Protein AF-A0A1T4W8Z7-F1 (afdb_monomer_lite)

Foldseek 3Di:
DVVLCVVLVFQKFWADDLDPPPPDTDIDGDPVCVVVVVLSCVLVVVPVVPHDDDDDPVRCVVSDDPVRVVRVVVRVVVSVVVVVVVVVVVPPDDPPPPSVVVSVVSLVVSLLVVVVVLVPDPQKDKFKAFLVQFPDDDPQFKTKGFQAPQDDDQKTKIFIDGNSFWDADPVRGMIMGIDRQAAWGWIFIDHPNDGPDIDIGHVVVSCVSGDPDDDNVVVVSVPDPCPPVVVVVVVPPPDPPDDD

Radius of gyration: 24.0 Å; chains: 1; bounding box: 60×48×60 Å

pLDDT: mean 75.55, std 16.47, range [32.5, 96.31]

Secondary structure (DSSP, 8-state):
-HHHHHHTT--EEEEP-SSTTS---EEEE-GGGHHHHHHHHHHTTGGGTSPPPP--HHHHHHHS-HHHHHHHHHHHHHHHHHHHHHHHHTTT------HHHHHHHHHHHHHHHHHHHHHH-TTEEEEEEEGGGEEEEETTTEEEEEPTT--BTTEEEEEEEEGGG-EE-TTSSEEEEEEETTSEEEEEEEETTEEEEEEEEEHHHHHTTSPSS--HHHHHHHTS---SHHHHHHHHSSS-----

Organism: NCBI:txid39495

Structure (mmCIF, N/CA/C/O backbone):
data_AF-A0A1T4W8Z7-F1
#
_entry.id   AF-A0A1T4W8Z7-F1
#
loop_
_atom_site.group_PDB
_atom_site.id
_atom_site.type_symbol
_atom_site.label_atom_id
_atom_site.label_alt_id
_atom_site.label_comp_id
_atom_site.label_asym_id
_atom_site.label_entity_id
_atom_site.label_seq_id
_atom_site.pdbx_PDB_ins_code
_atom_site.Cartn_x
_atom_site.Cartn_y
_atom_site.Cartn_z
_atom_site.occupancy
_atom_site.B_iso_or_equiv
_atom_site.auth_seq_id
_atom_site.auth_comp_id
_atom_site.auth_asym_id
_atom_site.auth_atom_id
_atom_site.pdbx_PDB_model_num
ATOM 1 N N . PHE A 1 1 ? -16.114 -3.106 16.888 1.00 70.94 1 PHE A N 1
ATOM 2 C CA . PHE A 1 1 ? -15.185 -2.026 17.251 1.00 70.94 1 PHE A CA 1
ATOM 3 C C . PHE A 1 1 ? -14.441 -2.297 18.573 1.00 70.94 1 PHE A C 1
ATOM 5 O O . PHE A 1 1 ? -13.390 -2.921 18.521 1.00 70.94 1 PHE A O 1
ATOM 12 N N . PHE A 1 2 ? -14.993 -2.009 19.762 1.00 78.38 2 PHE A N 1
ATOM 13 C CA . PHE A 1 2 ? -14.270 -2.077 21.057 1.00 78.38 2 PHE A CA 1
ATOM 14 C C . PHE A 1 2 ? -13.575 -3.403 21.413 1.00 78.38 2 PHE A C 1
ATOM 16 O O . PHE A 1 2 ? -12.511 -3.410 22.027 1.00 78.38 2 PHE A O 1
ATOM 23 N N . LYS A 1 3 ? -14.146 -4.553 21.026 1.00 76.19 3 LYS A N 1
ATOM 24 C CA . LYS A 1 3 ? -13.507 -5.867 21.249 1.00 76.19 3 LYS A CA 1
ATOM 25 C C . LYS A 1 3 ? -12.159 -5.987 20.532 1.00 76.19 3 LYS A C 1
ATOM 27 O O . LYS A 1 3 ? -11.275 -6.671 21.033 1.00 76.19 3 LYS A O 1
ATOM 32 N N . ILE A 1 4 ? -12.014 -5.335 19.379 1.00 74.31 4 ILE A N 1
ATOM 33 C CA . ILE A 1 4 ? -10.792 -5.355 18.571 1.00 74.31 4 ILE A CA 1
ATOM 34 C C . ILE A 1 4 ? -9.720 -4.485 19.237 1.00 74.31 4 ILE A C 1
ATOM 36 O O . ILE A 1 4 ? -8.599 -4.950 19.399 1.00 74.31 4 ILE A O 1
ATOM 40 N N . PHE A 1 5 ? -10.082 -3.304 19.746 1.00 77.12 5 PHE A N 1
ATOM 41 C CA . PHE A 1 5 ? -9.166 -2.445 20.509 1.00 77.12 5 PHE A CA 1
ATOM 42 C C . PHE A 1 5 ? -8.682 -3.134 21.793 1.00 77.12 5 PHE A C 1
ATOM 44 O O . PHE A 1 5 ? -7.481 -3.200 22.043 1.00 77.12 5 PHE A O 1
ATOM 51 N N . LYS A 1 6 ? -9.596 -3.769 22.547 1.00 72.88 6 LYS A N 1
ATOM 52 C CA . LYS A 1 6 ? -9.234 -4.583 23.724 1.00 72.88 6 LYS A CA 1
ATOM 53 C C . LYS A 1 6 ? -8.316 -5.753 23.362 1.00 72.88 6 LYS A C 1
ATOM 55 O O . LYS A 1 6 ? -7.343 -6.002 24.064 1.00 72.88 6 LYS A O 1
ATOM 60 N N . LYS A 1 7 ? -8.606 -6.462 22.264 1.00 70.31 7 LYS A N 1
ATOM 61 C CA . LYS A 1 7 ? -7.777 -7.576 21.774 1.00 70.31 7 LYS A CA 1
ATOM 62 C C . LYS A 1 7 ? -6.349 -7.120 21.463 1.00 70.31 7 LYS A C 1
ATOM 64 O O . LYS A 1 7 ? -5.410 -7.821 21.817 1.00 70.31 7 LYS A O 1
ATOM 69 N N . HIS A 1 8 ? -6.196 -5.950 20.848 1.00 68.38 8 HIS A N 1
ATOM 70 C CA . HIS A 1 8 ? -4.893 -5.388 20.476 1.00 68.38 8 HIS A CA 1
ATOM 71 C C . HIS A 1 8 ? -4.241 -4.555 21.581 1.00 68.38 8 HIS A C 1
ATOM 73 O O . HIS A 1 8 ? -3.217 -3.915 21.340 1.00 68.38 8 HIS A O 1
ATOM 79 N N . ARG A 1 9 ? -4.812 -4.562 22.795 1.00 69.75 9 ARG A N 1
ATOM 80 C CA . ARG A 1 9 ? -4.353 -3.765 23.942 1.00 69.75 9 ARG A CA 1
ATOM 81 C C . ARG A 1 9 ? -4.103 -2.304 23.553 1.00 69.75 9 ARG A C 1
ATOM 83 O O . ARG A 1 9 ? -3.037 -1.759 23.821 1.00 69.75 9 ARG A O 1
ATOM 90 N N . VAL A 1 10 ? -5.044 -1.717 22.819 1.00 76.75 10 VAL A N 1
ATOM 91 C CA . VAL A 1 10 ? -5.103 -0.267 22.628 1.00 76.75 10 VAL A CA 1
ATOM 92 C C . VAL A 1 10 ? -5.899 0.276 23.808 1.00 76.75 10 VAL A C 1
ATOM 94 O O . VAL A 1 10 ? -7.073 -0.092 23.936 1.00 76.75 10 VAL A O 1
ATOM 97 N N . PRO A 1 11 ? -5.293 1.075 24.697 1.00 75.81 11 PRO A N 1
ATOM 98 C CA . PRO A 1 11 ? -6.050 1.745 25.735 1.00 75.81 11 PRO A CA 1
ATOM 99 C C . PRO A 1 11 ? -6.970 2.772 25.069 1.00 75.81 11 PRO A C 1
ATOM 101 O O . PRO A 1 11 ? -6.540 3.563 24.234 1.00 75.81 11 PRO A O 1
ATOM 104 N N . PHE A 1 12 ? -8.249 2.747 25.433 1.00 83.00 12 PHE A N 1
ATOM 105 C CA . PHE A 1 12 ? -9.221 3.749 25.005 1.00 83.00 12 PHE A CA 1
ATOM 106 C C . PHE A 1 12 ? -10.248 3.988 26.111 1.00 83.00 12 PHE A C 1
ATOM 108 O O . PHE A 1 12 ? -10.550 3.090 26.910 1.00 83.00 12 PHE A O 1
ATOM 115 N N . ALA A 1 13 ? -10.816 5.184 26.110 1.00 81.12 13 ALA A N 1
ATOM 116 C CA . ALA A 1 13 ? -11.993 5.561 26.872 1.00 81.12 13 ALA A CA 1
ATOM 117 C C . ALA A 1 13 ? -13.116 5.880 25.891 1.00 81.12 13 ALA A C 1
ATOM 119 O O . ALA A 1 13 ? -12.857 6.410 24.819 1.00 81.12 13 ALA A O 1
ATOM 120 N N . VAL A 1 14 ? -14.349 5.516 26.233 1.00 83.19 14 VAL A N 1
ATOM 121 C CA . VAL A 1 14 ? -15.522 5.944 25.463 1.00 83.19 14 VAL A CA 1
ATOM 122 C C . VAL A 1 14 ? -15.973 7.262 26.064 1.00 83.19 14 VAL A C 1
ATOM 124 O O . VAL A 1 14 ? -16.157 7.318 27.277 1.00 83.19 14 VAL A O 1
ATOM 127 N N . LEU A 1 15 ? -16.091 8.285 25.230 1.00 82.12 15 LEU A N 1
ATOM 128 C CA . LEU A 1 15 ? -16.562 9.605 25.619 1.00 82.12 15 LEU A CA 1
ATOM 129 C C . LEU A 1 15 ? -18.062 9.737 25.321 1.00 82.12 15 LEU A C 1
ATOM 131 O O . LEU A 1 15 ? -18.573 9.012 24.455 1.00 82.12 15 LEU A O 1
ATOM 135 N N . PRO A 1 16 ? -18.759 10.650 26.019 1.00 78.12 16 PRO A N 1
ATOM 136 C CA . PRO A 1 16 ? -20.055 11.146 25.583 1.00 78.12 16 PRO A CA 1
ATOM 137 C C . PRO A 1 16 ? -20.019 11.596 24.123 1.00 78.12 16 PRO A C 1
ATOM 139 O O . PRO A 1 16 ? -19.008 12.087 23.623 1.00 78.12 16 PRO A O 1
ATOM 142 N N . ASP A 1 17 ? -21.126 11.377 23.425 1.00 79.94 17 ASP A N 1
ATOM 143 C CA . ASP A 1 17 ? -21.254 11.805 22.043 1.00 79.94 17 ASP A CA 1
ATOM 144 C C . ASP A 1 17 ? -21.854 13.210 21.983 1.00 79.94 17 ASP A C 1
ATOM 146 O O . ASP A 1 17 ? -23.038 13.376 22.272 1.00 79.94 17 ASP A O 1
ATOM 150 N N . LEU A 1 18 ? -21.034 14.180 21.568 1.00 79.31 18 LEU A N 1
ATOM 151 C CA . LEU A 1 18 ? -21.391 15.596 21.430 1.00 79.31 18 LEU A CA 1
ATOM 152 C C . LEU A 1 18 ? -22.604 15.821 20.510 1.00 79.31 18 LEU A C 1
ATOM 154 O O . LEU A 1 18 ? -23.361 16.769 20.699 1.00 79.31 18 LEU A O 1
ATOM 158 N N . ASN A 1 19 ? -22.797 14.965 19.499 1.00 76.38 19 ASN A N 1
ATOM 159 C CA . ASN A 1 19 ? -23.837 15.128 18.483 1.00 76.38 19 ASN A CA 1
ATOM 160 C C . ASN A 1 19 ? -24.847 13.979 18.521 1.00 76.38 19 ASN A C 1
ATOM 162 O O . ASN A 1 19 ? -24.866 13.097 17.662 1.00 76.38 19 ASN A O 1
ATOM 166 N N . HIS A 1 20 ? -25.771 14.030 19.479 1.00 67.56 20 HIS A N 1
ATOM 167 C CA . HIS A 1 20 ? -26.837 13.037 19.582 1.00 67.56 20 HIS A CA 1
ATOM 168 C C . HIS A 1 20 ? -27.619 12.856 18.264 1.00 67.56 20 HIS A C 1
ATOM 170 O O . HIS A 1 20 ? -28.385 13.724 17.844 1.00 67.56 20 HIS A O 1
ATOM 176 N N . GLY A 1 21 ? -27.479 11.678 17.648 1.00 64.25 21 GLY A N 1
ATOM 177 C CA . GLY A 1 21 ? -28.262 11.259 16.479 1.00 64.25 21 GLY A CA 1
ATOM 178 C C . GLY A 1 21 ? -27.480 11.118 15.172 1.00 64.25 21 GLY A C 1
ATOM 179 O O . GLY A 1 21 ? -28.066 10.691 14.176 1.00 64.25 21 GLY A O 1
ATOM 180 N N . ASP A 1 22 ? -26.176 11.405 15.163 1.00 72.12 22 ASP A N 1
ATOM 181 C CA . ASP A 1 22 ? -25.310 11.191 13.995 1.00 72.12 22 ASP A CA 1
ATOM 182 C C . ASP A 1 22 ? -24.678 9.776 13.937 1.00 72.12 22 ASP A C 1
ATOM 184 O O . ASP A 1 22 ? -24.044 9.407 12.945 1.00 72.12 22 ASP A O 1
ATOM 188 N N . ASN A 1 23 ? -24.941 8.959 14.968 1.00 70.62 23 ASN A N 1
ATOM 189 C CA . ASN A 1 23 ? -24.439 7.597 15.174 1.00 70.62 23 ASN A CA 1
ATOM 190 C C . ASN A 1 23 ? -22.907 7.486 15.268 1.00 70.62 23 ASN A C 1
ATOM 192 O O . ASN A 1 23 ? -22.368 6.385 15.082 1.00 70.62 23 ASN A O 1
ATOM 196 N N . HIS A 1 24 ? -22.199 8.574 15.572 1.00 77.56 24 HIS A N 1
ATOM 197 C CA . HIS A 1 24 ? -20.785 8.488 15.896 1.00 77.56 24 HIS A CA 1
ATOM 198 C C . HIS A 1 24 ? -20.578 7.947 17.314 1.00 77.56 24 HIS A C 1
ATOM 200 O O . HIS A 1 24 ? -21.454 7.926 18.175 1.00 77.56 24 HIS A O 1
ATOM 206 N N . ILE A 1 25 ? -19.381 7.413 17.530 1.00 79.94 25 ILE A N 1
ATOM 207 C CA . ILE A 1 25 ? -18.884 7.086 18.859 1.00 79.94 25 ILE A CA 1
ATOM 208 C C . ILE A 1 25 ? -17.620 7.897 19.066 1.00 79.94 25 ILE A C 1
ATOM 210 O O . ILE A 1 25 ? -16.749 7.920 18.196 1.00 79.94 25 ILE A O 1
ATOM 214 N N . GLN A 1 26 ? -17.508 8.532 20.223 1.00 84.38 26 GLN A N 1
ATOM 215 C CA . GLN A 1 26 ? -16.332 9.313 20.566 1.00 84.38 26 GLN A CA 1
ATOM 216 C C . GLN A 1 26 ? -15.456 8.498 21.507 1.00 84.38 26 GLN A C 1
ATOM 218 O O . GLN A 1 26 ? -15.942 7.814 22.414 1.00 84.38 26 GLN A O 1
ATOM 223 N N . ILE A 1 27 ? -14.153 8.494 21.240 1.00 84.69 27 ILE A N 1
ATOM 224 C CA . ILE A 1 27 ? -13.184 7.798 22.077 1.00 84.69 27 ILE A CA 1
ATOM 225 C C . ILE A 1 27 ? -11.985 8.692 22.356 1.00 84.69 27 ILE A C 1
ATOM 227 O O . ILE A 1 27 ? -11.470 9.338 21.451 1.00 84.69 27 ILE A O 1
ATOM 231 N N . ALA A 1 28 ? -11.506 8.662 23.596 1.00 81.56 28 ALA A N 1
ATOM 232 C CA . ALA A 1 28 ? -10.199 9.197 23.946 1.00 81.56 28 ALA A CA 1
ATOM 233 C C . ALA A 1 28 ? -9.146 8.096 23.801 1.00 81.56 28 ALA A C 1
ATOM 235 O O . ALA A 1 28 ? -9.355 6.946 24.211 1.00 81.56 28 ALA A O 1
ATOM 236 N N . VAL A 1 29 ? -8.012 8.451 23.203 1.00 80.31 29 VAL A N 1
ATOM 237 C CA . VAL A 1 29 ? -6.885 7.558 22.922 1.00 80.31 29 VAL A CA 1
ATOM 238 C C . VAL A 1 29 ? -5.574 8.252 23.273 1.00 80.31 29 VAL A C 1
ATOM 240 O O . VAL A 1 29 ? -5.496 9.476 23.277 1.00 80.31 29 VAL A O 1
ATOM 243 N N . ASN A 1 30 ? -4.533 7.478 23.577 1.00 76.44 30 ASN A N 1
ATOM 244 C CA . ASN A 1 30 ? -3.201 8.044 23.771 1.00 76.44 30 ASN A CA 1
ATOM 245 C C . ASN A 1 30 ? -2.626 8.469 22.405 1.00 76.44 30 ASN A C 1
ATOM 247 O O . ASN A 1 30 ? -2.580 7.622 21.508 1.00 76.44 30 ASN A O 1
ATOM 251 N N . PRO A 1 31 ? -2.127 9.710 22.239 1.00 76.56 31 PRO A N 1
ATOM 252 C CA . PRO A 1 31 ? -1.490 10.154 20.998 1.00 76.56 31 PRO A CA 1
ATOM 253 C C . PRO A 1 31 ? -0.365 9.232 20.500 1.00 76.56 31 PRO A C 1
ATOM 255 O O . PRO A 1 31 ? -0.163 9.090 19.299 1.00 76.56 31 PRO A O 1
ATOM 258 N N . GLN A 1 32 ? 0.342 8.549 21.408 1.00 75.50 32 GLN A N 1
ATOM 259 C CA . GLN A 1 32 ? 1.408 7.599 21.055 1.00 75.50 32 GLN A CA 1
ATOM 260 C C . GLN A 1 32 ? 0.891 6.315 20.379 1.00 75.50 32 GLN A C 1
ATOM 262 O O . GLN A 1 32 ? 1.661 5.599 19.745 1.00 75.50 32 GLN A O 1
ATOM 267 N N . ASP A 1 33 ? -0.401 6.005 20.514 1.00 76.12 33 ASP A N 1
ATOM 268 C CA . ASP A 1 33 ? -1.034 4.814 19.938 1.00 76.12 33 ASP A CA 1
ATOM 269 C C . ASP A 1 33 ? -1.755 5.108 18.602 1.00 76.12 33 ASP A C 1
ATOM 271 O O . ASP A 1 33 ? -2.390 4.208 18.045 1.00 76.12 33 ASP A O 1
ATOM 275 N N . ILE A 1 34 ? -1.670 6.333 18.064 1.00 79.56 34 ILE A N 1
ATOM 276 C CA . ILE A 1 34 ? -2.418 6.760 16.864 1.00 79.56 34 ILE A CA 1
ATOM 277 C C . ILE A 1 34 ? -2.057 5.927 15.630 1.00 79.56 34 ILE A C 1
ATOM 279 O O . ILE A 1 34 ? -2.955 5.397 14.976 1.00 79.56 34 ILE A O 1
ATOM 283 N N . ASP A 1 35 ? -0.769 5.708 15.354 1.00 76.00 35 ASP A N 1
ATOM 284 C CA . ASP A 1 35 ? -0.330 4.881 14.217 1.00 76.00 35 ASP A CA 1
ATOM 285 C C . ASP A 1 35 ? -0.898 3.456 14.299 1.00 76.00 35 ASP A C 1
ATOM 287 O O . ASP A 1 35 ? -1.387 2.887 13.320 1.00 76.00 35 ASP A O 1
ATOM 291 N N . LYS A 1 36 ? -0.917 2.895 15.511 1.00 76.19 36 LYS A N 1
ATOM 292 C CA . LYS A 1 36 ? -1.465 1.566 15.790 1.00 76.19 36 LYS A CA 1
ATOM 293 C C . LYS A 1 36 ? -2.983 1.523 15.608 1.00 76.19 36 LYS A C 1
ATOM 295 O O . LYS A 1 36 ? -3.517 0.522 15.124 1.00 76.19 36 LYS A O 1
ATOM 300 N N . ILE A 1 37 ? -3.691 2.574 16.015 1.00 80.25 37 ILE A N 1
ATOM 301 C CA . ILE A 1 37 ? -5.135 2.703 15.800 1.00 80.25 37 ILE A CA 1
ATOM 302 C C . ILE A 1 37 ? -5.431 2.776 14.306 1.00 80.25 37 ILE A C 1
ATOM 304 O O . ILE A 1 37 ? -6.290 2.030 13.837 1.00 80.25 37 ILE A O 1
ATOM 308 N N . ASN A 1 38 ? -4.684 3.589 13.559 1.00 79.19 38 ASN A N 1
ATOM 309 C CA . ASN A 1 38 ? -4.825 3.723 12.112 1.00 79.19 38 ASN A CA 1
ATOM 310 C C . ASN A 1 38 ? -4.623 2.383 11.399 1.00 79.19 38 ASN A C 1
ATOM 312 O O . ASN A 1 38 ? -5.490 1.972 10.626 1.00 79.19 38 ASN A O 1
ATOM 316 N N . ASP A 1 39 ? -3.572 1.642 11.756 1.00 75.75 39 ASP A N 1
ATOM 317 C CA . ASP A 1 39 ? -3.326 0.289 11.250 1.00 75.75 39 ASP A CA 1
ATOM 318 C C . ASP A 1 39 ? -4.518 -0.650 11.506 1.00 75.75 39 ASP A C 1
ATOM 320 O O . ASP A 1 39 ? -4.984 -1.357 10.610 1.00 75.75 39 ASP A O 1
ATOM 324 N N . ILE A 1 40 ? -5.039 -0.680 12.738 1.00 76.19 40 ILE A N 1
ATOM 325 C CA . ILE A 1 40 ? -6.187 -1.524 13.103 1.00 76.19 40 ILE A CA 1
ATOM 326 C C . ILE A 1 40 ? -7.426 -1.113 12.304 1.00 76.19 40 ILE A C 1
ATOM 328 O O . ILE A 1 40 ? -8.153 -1.969 11.793 1.00 76.19 40 ILE A O 1
ATOM 332 N N . CYS A 1 41 ? -7.682 0.183 12.205 1.00 77.88 41 CYS A N 1
ATOM 333 C CA . CYS A 1 41 ? -8.830 0.732 11.506 1.00 77.88 41 CYS A CA 1
ATOM 334 C C . CYS A 1 41 ? -8.797 0.410 10.006 1.00 77.88 41 CYS A C 1
ATOM 336 O O . CYS A 1 41 ? -9.821 -0.005 9.454 1.00 77.88 41 CYS A O 1
ATOM 338 N N . GLU A 1 42 ? -7.626 0.485 9.373 1.00 74.12 42 GLU A N 1
ATOM 339 C CA . GLU A 1 42 ? -7.421 0.091 7.980 1.00 74.12 42 GLU A CA 1
ATOM 340 C C . GLU A 1 42 ? -7.597 -1.424 7.783 1.00 74.12 42 GLU A C 1
ATOM 342 O O . GLU A 1 42 ? -8.383 -1.860 6.937 1.00 74.12 42 GLU A O 1
ATOM 347 N N . ILE A 1 43 ? -6.946 -2.245 8.618 1.00 71.38 43 ILE A N 1
ATOM 348 C CA . ILE A 1 43 ? -6.990 -3.716 8.534 1.00 71.38 43 ILE A CA 1
ATOM 349 C C . ILE A 1 43 ? -8.419 -4.246 8.671 1.00 71.38 43 ILE A C 1
ATOM 351 O O . ILE A 1 43 ? -8.852 -5.098 7.893 1.00 71.38 43 ILE A O 1
ATOM 355 N N . TYR A 1 44 ? -9.159 -3.767 9.673 1.00 75.06 44 TYR A N 1
ATOM 356 C CA . TYR A 1 44 ? -10.542 -4.189 9.915 1.00 75.06 44 TYR A CA 1
ATOM 357 C C . TYR A 1 44 ? -11.554 -3.394 9.079 1.00 75.06 44 TYR A C 1
ATOM 359 O O . TYR A 1 44 ? -12.758 -3.623 9.211 1.00 75.06 44 TYR A O 1
ATOM 367 N N . LYS A 1 45 ? -11.070 -2.498 8.206 1.00 73.50 45 LYS A N 1
ATOM 368 C CA . LYS A 1 45 ? -11.860 -1.657 7.303 1.00 73.50 45 LYS A CA 1
ATOM 369 C C . LYS A 1 45 ? -12.953 -0.865 8.023 1.00 73.50 45 LYS A C 1
ATOM 371 O O . LYS A 1 45 ? -14.034 -0.679 7.468 1.00 73.50 45 LYS A O 1
ATOM 376 N N . PHE A 1 46 ? -12.699 -0.371 9.237 1.00 74.06 46 PHE A N 1
ATOM 377 C CA . PHE A 1 46 ? -13.672 0.483 9.937 1.00 74.06 46 PHE A CA 1
ATOM 378 C C . PHE A 1 46 ? -13.990 1.746 9.124 1.00 74.06 46 PHE A C 1
ATOM 380 O O . PHE A 1 46 ? -15.145 2.149 9.031 1.00 74.06 46 PHE A O 1
ATOM 387 N N . ASN A 1 47 ? -12.987 2.259 8.413 1.00 64.56 47 ASN A N 1
ATOM 388 C CA . ASN A 1 47 ? -13.054 3.465 7.588 1.00 64.56 47 ASN A CA 1
ATOM 389 C C . ASN A 1 47 ? -13.883 3.266 6.307 1.00 64.56 47 ASN A C 1
ATOM 391 O O . ASN A 1 47 ? -14.142 4.226 5.589 1.00 64.56 47 ASN A O 1
ATOM 395 N N . SER A 1 48 ? -14.262 2.022 5.978 1.00 57.38 48 SER A N 1
ATOM 396 C CA . SER A 1 48 ? -15.048 1.724 4.772 1.00 57.38 48 SER A CA 1
ATOM 397 C C . SER A 1 48 ? -16.528 2.093 4.903 1.00 57.38 48 SER A C 1
ATOM 399 O O . SER A 1 48 ? -17.210 2.189 3.887 1.00 57.38 48 SER A O 1
ATOM 401 N N . LEU A 1 49 ? -17.017 2.302 6.132 1.00 54.00 49 LEU A N 1
ATOM 402 C CA . LEU A 1 49 ? -18.409 2.669 6.407 1.00 54.00 49 LEU A CA 1
ATOM 403 C C . LEU A 1 49 ? -18.576 4.172 6.666 1.00 54.00 49 LEU A C 1
ATOM 405 O O . LEU A 1 49 ? -19.575 4.745 6.244 1.00 54.00 49 LEU A O 1
ATOM 409 N N . GLN A 1 50 ? -17.607 4.813 7.328 1.00 57.56 50 GLN A N 1
ATOM 410 C CA . GLN A 1 50 ? -17.638 6.239 7.664 1.00 57.56 50 GLN A CA 1
ATOM 411 C C . GLN A 1 50 ? -16.209 6.745 7.914 1.00 57.56 50 GLN A C 1
ATOM 413 O O . GLN A 1 50 ? -15.343 5.980 8.347 1.00 57.56 50 GLN A O 1
ATOM 418 N N . LYS A 1 51 ? -15.940 8.019 7.606 1.00 64.94 51 LYS A N 1
ATOM 419 C CA . LYS A 1 51 ? -14.613 8.623 7.787 1.00 64.94 51 LYS A CA 1
ATOM 420 C C . LYS A 1 51 ? -14.338 8.787 9.285 1.00 64.94 51 LYS A C 1
ATOM 422 O O . LYS A 1 51 ? -15.143 9.393 9.980 1.00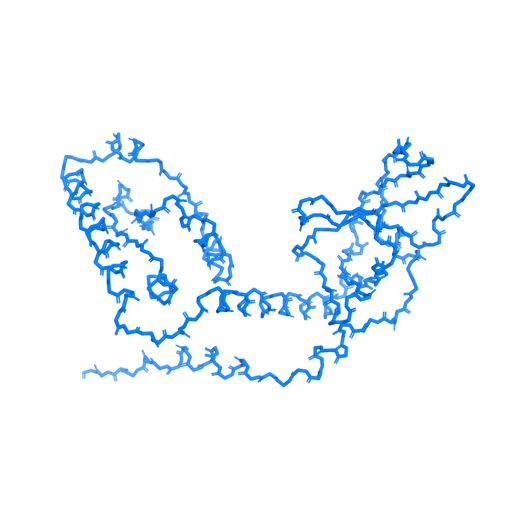 64.94 51 LYS A O 1
ATOM 427 N N . ILE A 1 52 ? -13.207 8.269 9.763 1.00 71.88 52 ILE A N 1
ATOM 428 C CA . ILE A 1 52 ? -12.716 8.582 11.109 1.00 71.88 52 ILE A CA 1
ATOM 429 C C . ILE A 1 52 ? -12.279 10.049 11.100 1.00 71.88 52 ILE A C 1
ATOM 431 O O . ILE A 1 52 ? -11.465 10.443 10.262 1.00 71.88 52 ILE A O 1
ATOM 435 N N . SER A 1 53 ? -12.858 10.848 11.989 1.00 74.19 53 SER A N 1
ATOM 436 C CA . SER A 1 53 ? -12.453 12.226 12.252 1.00 74.19 53 SER A CA 1
ATOM 437 C C . SER A 1 53 ? -11.665 12.282 13.552 1.00 74.19 53 SER A C 1
ATOM 439 O O . SER A 1 53 ? -12.072 11.697 14.554 1.00 74.19 53 SER A O 1
ATOM 441 N N . GLU A 1 54 ? -10.543 12.987 13.523 1.00 81.06 54 GLU A N 1
ATOM 442 C CA . GLU A 1 54 ? -9.805 13.370 14.721 1.00 81.06 54 GLU A CA 1
ATOM 443 C C . GLU A 1 54 ? -10.364 14.712 15.204 1.00 81.06 54 GLU A C 1
ATOM 445 O O . GLU A 1 54 ? -10.578 15.610 14.391 1.00 81.06 54 GLU A O 1
ATOM 450 N N . ILE A 1 55 ? -10.630 14.818 16.504 1.00 81.12 55 ILE A N 1
ATOM 451 C CA . ILE A 1 55 ? -11.024 16.047 17.199 1.00 81.12 55 ILE A CA 1
ATOM 452 C C . ILE A 1 55 ? -10.014 16.258 18.328 1.00 81.12 55 ILE A C 1
ATOM 454 O O . ILE A 1 55 ? -9.612 15.282 18.972 1.00 81.12 55 ILE A O 1
ATOM 458 N N . SER A 1 56 ? -9.546 17.492 18.530 1.00 82.12 56 SER A N 1
ATOM 459 C CA . SER A 1 56 ? -8.623 17.774 19.635 1.00 82.12 56 SER A CA 1
ATOM 460 C C . SER A 1 56 ? -9.362 17.786 20.975 1.00 82.12 56 SER A C 1
ATOM 462 O O . SER A 1 56 ? -10.590 17.873 21.024 1.00 82.12 56 SER A O 1
ATOM 464 N N . GLU A 1 57 ? -8.617 17.693 22.077 1.00 81.00 57 GLU A N 1
ATOM 465 C CA . GLU A 1 57 ? -9.204 17.839 23.411 1.00 81.00 57 GLU A CA 1
ATOM 466 C C . GLU A 1 57 ? -9.875 19.211 23.548 1.00 81.00 57 GLU A C 1
ATOM 468 O O . GLU A 1 57 ? -11.028 19.296 23.956 1.00 81.00 57 GLU A O 1
ATOM 473 N N . GLU A 1 58 ? -9.202 20.277 23.118 1.00 83.38 58 GLU A N 1
ATOM 474 C CA . GLU A 1 58 ? -9.733 21.640 23.171 1.00 83.38 58 GLU A CA 1
ATOM 475 C C . GLU A 1 58 ? -11.039 21.766 22.381 1.00 83.38 58 GLU A C 1
ATOM 477 O O . GLU A 1 58 ? -12.024 22.290 22.897 1.00 83.38 58 GLU A O 1
ATOM 482 N N . GLU A 1 59 ? -11.075 21.221 21.163 1.00 83.19 59 GLU A N 1
ATOM 483 C CA . GLU A 1 59 ? -12.262 21.253 20.308 1.00 83.19 59 GLU A CA 1
ATOM 484 C C . GLU A 1 59 ? -13.418 20.439 20.914 1.00 83.19 59 GLU A C 1
ATOM 486 O O . GLU A 1 59 ? -14.573 20.867 20.858 1.00 83.19 59 GLU A O 1
ATOM 491 N N . TYR A 1 60 ? -13.134 19.308 21.569 1.00 84.19 60 TYR A N 1
ATOM 492 C CA . TYR A 1 60 ? -14.147 18.563 22.319 1.00 84.19 60 TYR A CA 1
ATOM 493 C C . TYR A 1 60 ? -14.709 19.405 23.476 1.00 84.19 60 TYR A C 1
ATOM 495 O O . TYR A 1 60 ? -15.926 19.533 23.615 1.00 84.19 60 TYR A O 1
ATOM 503 N N . TYR A 1 61 ? -13.850 20.042 24.281 1.00 83.88 61 TYR A N 1
ATOM 504 C CA . TYR A 1 61 ? -14.287 20.886 25.402 1.00 83.88 61 TYR A CA 1
ATOM 505 C C . TYR A 1 61 ? -15.052 22.134 24.957 1.00 83.88 61 TYR A C 1
ATOM 507 O O . TYR A 1 61 ? -15.933 22.598 25.680 1.00 83.88 61 TYR A O 1
ATOM 515 N N . GLU A 1 62 ? -14.743 22.721 23.808 1.00 85.81 62 GLU A N 1
ATOM 516 C CA . GLU A 1 62 ? -15.498 23.876 23.313 1.00 85.81 62 GLU A CA 1
ATOM 517 C C . GLU A 1 62 ? -16.943 23.509 22.958 1.00 85.81 62 GLU A C 1
ATOM 519 O O . GLU A 1 62 ? -17.849 24.311 23.190 1.00 85.81 62 GLU A O 1
ATOM 524 N N . ASN A 1 63 ? -17.165 22.284 22.472 1.00 84.12 63 ASN A N 1
ATOM 525 C CA . ASN A 1 63 ? -18.471 21.812 22.014 1.00 84.12 63 ASN A CA 1
ATOM 526 C C . ASN A 1 63 ? -19.261 21.012 23.070 1.00 84.12 63 ASN A C 1
ATOM 528 O O . ASN A 1 63 ? -20.466 20.835 22.909 1.00 84.12 63 ASN A O 1
ATOM 532 N N . ALA A 1 64 ? -18.614 20.553 24.146 1.00 82.50 64 ALA A N 1
ATOM 533 C CA . ALA A 1 64 ? -19.233 19.760 25.210 1.00 82.50 64 ALA A CA 1
ATOM 534 C C . ALA A 1 64 ? -20.115 20.579 26.172 1.00 82.50 64 ALA A C 1
ATOM 536 O O . ALA A 1 64 ? -19.795 21.718 26.542 1.00 82.50 64 ALA A O 1
ATOM 537 N N . SER A 1 65 ? -21.185 19.955 26.670 1.00 82.88 65 SER A N 1
ATOM 538 C CA . SER A 1 65 ? -21.961 20.434 27.817 1.00 82.88 65 SER A CA 1
ATOM 539 C C . SER A 1 65 ? -21.133 20.404 29.110 1.00 82.88 65 SER A C 1
ATOM 541 O O . SER A 1 65 ? -20.048 19.825 29.182 1.00 82.88 65 SER A O 1
ATOM 543 N N . ILE A 1 66 ? -21.638 21.040 30.172 1.00 82.38 66 ILE A N 1
ATOM 544 C CA . ILE A 1 66 ? -20.976 21.014 31.486 1.00 82.38 66 ILE A CA 1
ATOM 545 C C . ILE A 1 66 ? -20.901 19.574 32.018 1.00 82.38 66 ILE A C 1
ATOM 547 O O . ILE A 1 66 ? -19.856 19.156 32.513 1.00 82.38 66 ILE A O 1
ATOM 551 N N . GLU A 1 67 ? -21.977 18.800 31.870 1.00 82.00 67 GLU A N 1
ATOM 552 C CA . GLU A 1 67 ? -22.030 17.400 32.293 1.00 82.00 67 GLU A CA 1
ATOM 553 C C . GLU A 1 67 ? -21.048 16.523 31.500 1.00 82.00 67 GLU A C 1
ATOM 555 O O . GLU A 1 67 ? -20.354 15.686 32.080 1.00 82.00 67 GLU A O 1
ATOM 560 N N . GLU A 1 68 ? -20.940 16.744 30.187 1.00 81.06 68 GLU A N 1
ATOM 561 C CA . GLU A 1 68 ? -20.040 15.994 29.301 1.00 81.06 68 GLU A CA 1
ATOM 562 C C . GLU A 1 68 ? -18.560 16.276 29.591 1.00 81.06 68 GLU A C 1
ATOM 564 O O . GLU A 1 68 ? -17.731 15.370 29.480 1.00 81.06 68 GLU A O 1
ATOM 569 N N . LYS A 1 69 ? -18.224 17.500 30.021 1.00 81.31 69 LYS A N 1
ATOM 570 C CA . LYS A 1 69 ? -16.875 17.862 30.495 1.00 81.31 69 LYS A CA 1
ATOM 571 C C . LYS A 1 69 ? -16.513 17.131 31.778 1.00 81.31 69 LYS A C 1
ATOM 573 O O . LYS A 1 69 ? -15.438 16.545 31.868 1.00 81.31 69 LYS A O 1
ATOM 578 N N . GLU A 1 70 ? -17.420 17.109 32.754 1.00 81.38 70 GLU A N 1
ATOM 579 C CA . GLU A 1 70 ? -17.187 16.371 33.999 1.00 81.38 70 GLU A CA 1
ATOM 580 C C . GLU A 1 70 ? -17.036 14.865 33.756 1.00 81.38 70 GLU A C 1
ATOM 582 O O . GLU A 1 70 ? -16.266 14.186 34.444 1.00 81.38 70 GLU A O 1
ATOM 587 N N . GLU A 1 71 ? -17.798 14.312 32.810 1.00 78.25 71 GLU A N 1
ATOM 588 C CA . GLU A 1 71 ? -17.663 12.914 32.418 1.00 78.25 71 GLU A CA 1
ATOM 589 C C . GLU A 1 71 ? -16.340 12.670 31.690 1.00 78.25 71 GLU A C 1
ATOM 591 O O . GLU A 1 71 ? -15.652 11.701 32.016 1.00 78.25 71 GLU A O 1
ATOM 596 N N . PHE A 1 72 ? -15.914 13.565 30.797 1.00 79.44 72 PHE A N 1
ATOM 597 C CA . PHE A 1 72 ? -14.590 13.503 30.182 1.00 79.44 72 PHE A CA 1
ATOM 598 C C . PHE A 1 72 ? -13.476 13.487 31.239 1.00 79.44 72 PHE A C 1
ATOM 600 O O . PHE A 1 72 ? -12.673 12.554 31.242 1.00 79.44 72 PHE A O 1
ATOM 607 N N . ASP A 1 73 ? -13.469 14.424 32.194 1.00 78.44 73 ASP A N 1
ATOM 608 C CA . ASP A 1 73 ? -12.454 14.509 33.260 1.00 78.44 73 ASP A CA 1
ATOM 609 C C . ASP A 1 73 ? -12.348 13.197 34.053 1.00 78.44 73 ASP A C 1
ATOM 611 O O . ASP A 1 73 ? -11.256 12.661 34.302 1.00 78.44 73 ASP A O 1
ATOM 615 N N . LYS A 1 74 ? -13.508 12.633 34.419 1.00 79.75 74 LYS A N 1
ATOM 616 C CA . LYS A 1 74 ? -13.601 11.340 35.109 1.00 79.75 74 LYS A CA 1
ATOM 617 C C . LYS A 1 74 ? -13.052 10.215 34.236 1.00 79.75 74 LYS A C 1
ATOM 619 O O . LYS A 1 74 ? -12.300 9.367 34.721 1.00 79.75 74 LYS A O 1
ATOM 624 N N . THR A 1 75 ? -13.413 10.187 32.956 1.00 74.31 75 THR A N 1
ATOM 625 C CA . THR A 1 75 ? -13.050 9.096 32.045 1.00 74.31 75 THR A CA 1
ATOM 626 C C . THR A 1 75 ? -11.563 9.125 31.689 1.00 74.31 75 THR A C 1
ATOM 628 O O . THR A 1 75 ? -10.916 8.075 31.710 1.00 74.31 75 THR A O 1
ATOM 631 N N . SER A 1 76 ? -11.001 10.312 31.460 1.00 69.44 76 SER A N 1
ATOM 632 C CA . SER A 1 76 ? -9.576 10.550 31.209 1.00 69.44 76 SER A CA 1
ATOM 633 C C . SER A 1 76 ? -8.720 10.163 32.415 1.00 69.44 76 SER A C 1
ATOM 635 O O . SER A 1 76 ? -7.756 9.408 32.272 1.00 69.44 76 SER A O 1
ATOM 637 N N . SER A 1 77 ? -9.137 10.547 33.626 1.00 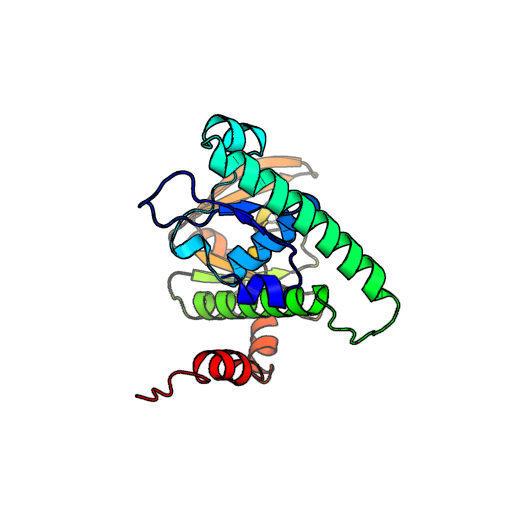70.69 77 SER A N 1
ATOM 638 C CA . SER A 1 77 ? -8.463 10.145 34.871 1.00 70.69 77 SER A CA 1
ATOM 639 C C . SER A 1 77 ? -8.479 8.622 35.068 1.00 70.69 77 SER A C 1
ATOM 641 O O . SER A 1 77 ? -7.449 8.000 35.335 1.00 70.69 77 SER A O 1
ATOM 643 N N . LEU A 1 78 ? -9.632 7.977 34.849 1.00 72.25 78 LEU A N 1
ATOM 644 C CA . LEU A 1 78 ? -9.761 6.516 34.919 1.00 72.25 78 LEU A CA 1
ATOM 645 C C . LEU A 1 78 ? -8.925 5.794 33.856 1.00 72.25 78 LEU A C 1
ATOM 647 O O . LEU A 1 78 ? -8.477 4.664 34.077 1.00 72.25 78 LEU A O 1
ATOM 651 N N . MET A 1 79 ? -8.755 6.402 32.684 1.00 70.69 79 MET A N 1
ATOM 652 C CA . MET A 1 79 ? -7.947 5.856 31.603 1.00 70.69 79 MET A CA 1
ATOM 653 C C . MET A 1 79 ? -6.457 5.944 31.926 1.00 70.69 79 MET A C 1
ATOM 655 O O . MET A 1 79 ? -5.772 4.928 31.799 1.00 70.69 79 MET A O 1
ATOM 659 N N . ALA A 1 80 ? -5.981 7.091 32.413 1.00 68.56 80 ALA A N 1
ATOM 660 C CA . ALA A 1 80 ? -4.608 7.262 32.881 1.00 68.56 80 ALA A CA 1
ATOM 661 C C . ALA A 1 80 ? -4.263 6.222 33.962 1.00 68.56 80 ALA A C 1
ATOM 663 O O . ALA A 1 80 ? -3.294 5.474 33.821 1.00 68.56 80 ALA A O 1
ATOM 664 N N . GLU A 1 81 ? -5.139 6.044 34.958 1.00 70.56 81 GLU A N 1
ATOM 665 C CA . GLU A 1 81 ? -4.958 5.015 35.986 1.00 70.56 81 GLU A CA 1
ATOM 666 C C . GLU A 1 81 ? -4.933 3.586 35.423 1.00 70.56 81 GLU A C 1
ATOM 668 O O . GLU A 1 81 ? -4.179 2.735 35.901 1.00 70.56 81 GLU A O 1
ATOM 673 N N . LYS A 1 82 ? -5.783 3.269 34.437 1.00 69.25 82 LYS A N 1
ATOM 674 C CA . LYS A 1 82 ? -5.796 1.940 33.803 1.00 69.25 82 LYS A CA 1
ATOM 675 C C . LYS A 1 82 ? -4.514 1.692 33.020 1.00 69.25 82 LYS A C 1
ATOM 677 O O . LYS A 1 82 ? -3.961 0.602 33.138 1.00 69.25 82 LYS A O 1
ATOM 682 N N . VAL A 1 83 ? -4.026 2.685 32.281 1.00 66.00 83 VAL A N 1
ATOM 683 C CA . VAL A 1 83 ? -2.763 2.608 31.535 1.00 66.00 83 VAL A CA 1
ATOM 684 C C . VAL A 1 83 ? -1.591 2.377 32.492 1.00 66.00 83 VAL A C 1
ATOM 686 O O . VAL A 1 83 ? -0.773 1.487 32.258 1.00 66.00 83 VAL A O 1
ATOM 689 N N . GLU A 1 84 ? -1.541 3.088 33.618 1.00 65.44 84 GLU A N 1
ATOM 690 C CA . GLU A 1 84 ? -0.517 2.890 34.652 1.00 65.44 84 GLU A CA 1
ATOM 691 C C . GLU A 1 84 ? -0.612 1.510 35.326 1.00 65.44 84 GLU A C 1
ATOM 693 O O . GLU A 1 84 ? 0.397 0.813 35.492 1.00 65.44 84 GLU A O 1
ATOM 698 N N . LYS A 1 85 ? -1.825 1.055 35.664 1.00 66.06 85 LYS A N 1
ATOM 699 C CA . LYS A 1 85 ? -2.073 -0.274 36.259 1.00 66.06 85 LYS A CA 1
ATOM 700 C C . LYS A 1 85 ? -1.754 -1.418 35.290 1.00 66.06 85 LYS A C 1
ATOM 702 O O . LYS A 1 85 ? -1.290 -2.478 35.710 1.00 66.06 85 LYS A O 1
ATOM 707 N N . GLU A 1 86 ? -1.990 -1.240 33.994 1.00 59.59 86 GLU A N 1
ATOM 708 C CA . GLU A 1 86 ? -1.620 -2.216 32.966 1.00 59.59 86 GLU A CA 1
ATOM 709 C C . GLU A 1 86 ? -0.109 -2.223 32.708 1.00 59.59 86 GLU A C 1
ATOM 711 O O . GLU A 1 86 ? 0.481 -3.297 32.571 1.00 59.59 86 GLU A O 1
ATOM 716 N N . ASN A 1 87 ? 0.547 -1.060 32.733 1.00 55.50 87 ASN A N 1
ATOM 717 C CA . ASN A 1 87 ? 2.002 -0.959 32.609 1.00 55.50 87 ASN A CA 1
ATOM 718 C C . ASN A 1 87 ? 2.750 -1.547 33.817 1.00 55.50 87 ASN A C 1
ATOM 720 O O . ASN A 1 87 ? 3.810 -2.144 33.641 1.00 55.50 87 ASN A O 1
ATOM 724 N N . THR A 1 88 ? 2.190 -1.464 35.025 1.00 51.12 88 THR A N 1
ATOM 725 C CA . THR A 1 88 ? 2.767 -2.073 36.239 1.00 51.12 88 THR A CA 1
ATOM 726 C C . THR A 1 88 ? 2.543 -3.589 36.310 1.00 51.12 88 THR A C 1
ATOM 728 O O . THR A 1 88 ? 3.455 -4.326 36.688 1.00 51.12 88 THR A O 1
ATOM 731 N N . LYS A 1 89 ? 1.393 -4.102 35.843 1.00 50.69 89 LYS A N 1
ATOM 732 C CA . LYS A 1 89 ? 1.119 -5.554 35.745 1.00 50.69 89 LYS A CA 1
ATOM 733 C C . LYS A 1 89 ? 1.959 -6.291 34.690 1.00 50.69 89 LYS A C 1
ATOM 735 O O . LYS A 1 89 ? 2.083 -7.514 34.775 1.00 50.69 89 LYS A O 1
ATOM 740 N N . LYS A 1 90 ? 2.582 -5.583 33.736 1.00 48.44 90 LYS A N 1
ATOM 741 C CA . LYS A 1 90 ? 3.516 -6.163 32.745 1.00 48.44 90 LYS A CA 1
ATOM 742 C C . LYS A 1 90 ? 4.746 -6.847 33.368 1.00 48.44 90 LYS A C 1
ATOM 744 O O . LYS A 1 90 ? 5.395 -7.616 32.668 1.00 48.44 90 LYS A O 1
ATOM 749 N N . LYS A 1 91 ? 5.066 -6.625 34.652 1.00 47.03 91 LYS A N 1
ATOM 750 C CA . LYS A 1 91 ? 6.219 -7.274 35.305 1.00 47.03 91 LYS A CA 1
ATOM 751 C C . LYS A 1 91 ? 5.983 -8.710 35.796 1.00 47.03 91 LYS A C 1
ATOM 753 O O . LYS A 1 91 ? 6.975 -9.395 36.011 1.00 47.03 91 LYS A O 1
ATOM 758 N N . GLU A 1 92 ? 4.743 -9.202 35.935 1.00 43.12 92 GLU A N 1
ATOM 759 C CA . GLU A 1 92 ? 4.518 -10.474 36.664 1.00 43.12 92 GLU A CA 1
ATOM 760 C C . GLU A 1 92 ? 3.717 -11.586 35.959 1.00 43.12 92 GLU A C 1
ATOM 762 O O . GLU A 1 92 ? 3.639 -12.685 36.500 1.00 43.12 92 GLU A O 1
ATOM 767 N N . LYS A 1 93 ? 3.189 -11.412 34.738 1.00 41.69 93 LYS A N 1
ATOM 768 C CA . LYS A 1 93 ? 2.648 -12.548 33.950 1.00 41.69 93 LYS A CA 1
ATOM 769 C C . LYS A 1 93 ? 2.928 -12.396 32.455 1.00 41.69 93 LYS A C 1
ATOM 771 O O . LYS A 1 93 ? 2.141 -11.803 31.721 1.00 41.69 93 LYS A O 1
ATOM 776 N N . SER A 1 94 ? 4.046 -12.956 32.001 1.00 42.16 94 SER A N 1
ATOM 777 C CA . SER A 1 94 ? 4.416 -13.055 30.588 1.00 42.16 94 SER A CA 1
ATOM 778 C C . SER A 1 94 ? 3.701 -14.223 29.896 1.00 42.16 94 SER A C 1
ATOM 780 O O . SER A 1 94 ? 4.285 -15.259 29.596 1.00 42.16 94 SER A O 1
ATOM 782 N N . GLU A 1 95 ? 2.430 -14.037 29.546 1.00 43.59 95 GLU A N 1
ATOM 783 C CA . GLU A 1 95 ? 1.957 -14.608 28.282 1.00 43.59 95 GLU A CA 1
ATOM 784 C C . GLU A 1 95 ? 2.394 -13.639 27.178 1.00 43.59 95 GLU A C 1
ATOM 786 O O . GLU A 1 95 ? 1.755 -12.610 26.948 1.00 43.59 95 GLU A O 1
ATOM 791 N N . ASN A 1 96 ? 3.532 -13.938 26.539 1.00 43.91 96 ASN A N 1
ATOM 792 C CA . ASN A 1 96 ? 4.058 -13.223 25.371 1.00 43.91 96 ASN A CA 1
ATOM 793 C C . ASN A 1 96 ? 3.095 -13.382 24.176 1.00 43.91 96 ASN A C 1
ATOM 795 O O . ASN A 1 96 ? 3.344 -14.140 23.241 1.00 43.91 96 ASN A O 1
ATOM 799 N N . ILE A 1 97 ? 1.964 -12.679 24.208 1.00 52.38 97 ILE A N 1
ATOM 800 C CA . ILE A 1 97 ? 1.236 -12.317 22.993 1.00 52.38 97 ILE A CA 1
ATOM 801 C C . ILE A 1 97 ? 1.971 -11.098 22.456 1.00 52.38 97 ILE A C 1
ATOM 803 O O . ILE A 1 97 ? 1.759 -9.978 22.926 1.00 52.38 97 ILE A O 1
ATOM 807 N N . ASP A 1 98 ? 2.895 -11.375 21.548 1.00 57.03 98 ASP A N 1
ATOM 808 C CA . ASP A 1 98 ? 3.676 -10.402 20.802 1.00 57.03 98 ASP A CA 1
ATOM 809 C C . ASP A 1 98 ? 2.723 -9.629 19.872 1.00 57.03 98 ASP A C 1
ATOM 811 O O . ASP A 1 98 ? 2.324 -10.099 18.809 1.00 57.03 98 ASP A O 1
ATOM 815 N N . ILE A 1 99 ? 2.236 -8.482 20.349 1.00 54.66 99 ILE A N 1
ATOM 816 C CA . ILE A 1 99 ? 1.218 -7.671 19.661 1.00 54.66 99 ILE A CA 1
ATOM 817 C C . ILE A 1 99 ? 1.745 -7.156 18.322 1.00 54.66 99 ILE A C 1
ATOM 819 O O . ILE A 1 99 ? 0.992 -7.071 17.354 1.00 54.66 99 ILE A O 1
ATOM 823 N N . GLU A 1 100 ? 3.036 -6.838 18.255 1.00 58.69 100 GLU A N 1
ATOM 824 C CA . GLU A 1 100 ? 3.684 -6.430 17.011 1.00 58.69 100 GLU A CA 1
ATOM 825 C C . GLU A 1 100 ? 3.651 -7.568 15.998 1.00 58.69 100 GLU A C 1
ATOM 827 O O . GLU A 1 100 ? 3.328 -7.354 14.829 1.00 58.69 100 GLU A O 1
ATOM 832 N N . LYS A 1 101 ? 3.888 -8.802 16.452 1.00 67.94 101 LYS A N 1
ATOM 833 C CA . LYS A 1 101 ? 3.724 -9.992 15.618 1.00 67.94 101 LYS A CA 1
ATOM 834 C C . LYS A 1 101 ? 2.284 -10.175 15.140 1.00 67.94 101 LYS A C 1
ATOM 836 O O . LYS A 1 101 ? 2.089 -10.426 13.958 1.00 67.94 101 LYS A O 1
ATOM 841 N N . ASP A 1 102 ? 1.280 -9.999 15.999 1.00 65.50 102 ASP A N 1
ATOM 842 C CA . ASP A 1 102 ? -0.132 -10.127 15.603 1.00 65.50 102 ASP A CA 1
ATOM 843 C C . ASP A 1 102 ? -0.552 -9.062 14.567 1.00 65.50 102 ASP A C 1
ATOM 845 O O . ASP A 1 102 ? -1.284 -9.369 13.621 1.00 65.50 102 ASP A O 1
ATOM 849 N N . ILE A 1 103 ? -0.085 -7.816 14.713 1.00 65.94 103 ILE A N 1
ATOM 850 C CA . ILE A 1 103 ? -0.329 -6.739 13.739 1.00 65.94 103 ILE A CA 1
ATOM 851 C C . ILE A 1 103 ? 0.401 -7.035 12.424 1.00 65.94 103 ILE A C 1
ATOM 853 O O . ILE A 1 103 ? -0.200 -6.927 11.355 1.00 65.94 103 ILE A O 1
ATOM 857 N N . ASN A 1 104 ? 1.660 -7.472 12.483 1.00 68.56 104 ASN A N 1
ATOM 858 C CA . ASN A 1 104 ? 2.437 -7.844 11.299 1.00 68.56 104 ASN A CA 1
ATOM 859 C C . ASN A 1 104 ? 1.839 -9.052 10.563 1.00 68.56 104 ASN A C 1
ATOM 861 O O . ASN A 1 104 ? 1.779 -9.056 9.329 1.00 68.56 104 ASN A O 1
ATOM 865 N N . ASP A 1 105 ? 1.335 -10.047 11.294 1.00 72.12 105 ASP A N 1
ATOM 866 C CA . ASP A 1 105 ? 0.628 -11.200 10.736 1.00 72.12 105 ASP A CA 1
ATOM 867 C C . ASP A 1 105 ? -0.656 -10.746 10.020 1.00 72.12 105 ASP A C 1
ATOM 869 O O . ASP A 1 105 ? -0.937 -11.187 8.903 1.00 72.12 105 ASP A O 1
ATOM 873 N N . LEU A 1 106 ? -1.419 -9.818 10.609 1.00 69.50 106 LEU A N 1
ATOM 874 C CA . LEU A 1 106 ? -2.622 -9.256 9.986 1.00 69.50 106 LEU A CA 1
ATOM 875 C C . LEU A 1 106 ? -2.311 -8.406 8.747 1.00 69.50 106 LEU A C 1
ATOM 877 O O . LEU A 1 106 ? -2.970 -8.589 7.720 1.00 69.50 106 LEU A O 1
ATOM 881 N N . LYS A 1 107 ? -1.295 -7.532 8.800 1.00 72.06 107 LYS A N 1
ATOM 882 C CA . LYS A 1 107 ? -0.812 -6.769 7.634 1.00 72.06 107 LYS A CA 1
ATOM 883 C C . LYS A 1 107 ? -0.405 -7.713 6.504 1.00 72.06 107 LYS A C 1
ATOM 885 O O . LYS A 1 107 ? -0.789 -7.508 5.354 1.00 72.06 107 LYS A O 1
ATOM 890 N N . SER A 1 108 ? 0.290 -8.799 6.839 1.00 75.00 108 SER A N 1
ATOM 891 C CA . SER A 1 108 ? 0.694 -9.830 5.880 1.00 75.00 108 SER A CA 1
ATOM 892 C C . SER A 1 108 ? -0.509 -10.525 5.237 1.00 75.00 108 SER A C 1
ATOM 894 O O . SER A 1 108 ? -0.540 -10.698 4.019 1.00 75.00 108 SER A O 1
ATOM 896 N N . VAL A 1 109 ? -1.529 -10.888 6.023 1.00 76.38 109 VAL A N 1
ATOM 897 C CA . VAL A 1 109 ? -2.763 -11.504 5.503 1.00 76.38 109 VAL A CA 1
ATOM 898 C C . VAL A 1 109 ? -3.527 -10.541 4.591 1.00 76.38 109 VAL A C 1
ATOM 900 O O . VAL A 1 109 ? -3.882 -10.935 3.482 1.00 76.38 109 VAL A O 1
ATOM 903 N N . SER A 1 110 ? -3.720 -9.285 5.009 1.00 75.38 110 SER A N 1
ATOM 904 C CA . SER A 1 110 ? -4.397 -8.253 4.206 1.00 75.38 110 SER A CA 1
ATOM 905 C C . SER A 1 110 ? -3.688 -8.030 2.865 1.00 75.38 110 SER A C 1
ATOM 907 O O . SER A 1 110 ? -4.312 -8.030 1.801 1.00 75.38 110 SER A O 1
ATOM 909 N N . LYS A 1 111 ? -2.352 -7.964 2.891 1.00 82.75 111 LYS A N 1
ATOM 910 C CA . LYS A 1 111 ? -1.519 -7.844 1.691 1.00 82.75 111 LYS A CA 1
ATOM 911 C C . LYS A 1 111 ? -1.693 -9.057 0.763 1.00 82.75 111 LYS A C 1
ATOM 913 O O . LYS A 1 111 ? -1.910 -8.889 -0.434 1.00 82.75 111 LYS A O 1
ATOM 918 N N . ILE A 1 112 ? -1.711 -10.283 1.292 1.00 83.88 112 ILE A N 1
ATOM 919 C CA . ILE A 1 112 ? -1.972 -11.499 0.493 1.00 83.88 112 ILE A CA 1
ATOM 920 C C . ILE A 1 112 ? -3.384 -11.497 -0.119 1.00 83.88 112 ILE A C 1
ATOM 922 O O . ILE A 1 112 ? -3.566 -11.956 -1.248 1.00 83.88 112 ILE A O 1
ATOM 926 N N . GLU A 1 113 ? -4.397 -11.006 0.594 1.00 82.12 113 GLU A N 1
ATOM 927 C CA . GLU A 1 113 ? -5.761 -10.896 0.062 1.00 82.12 113 GLU A CA 1
ATOM 928 C C . GLU A 1 113 ? -5.843 -9.875 -1.076 1.00 82.12 113 GLU A C 1
ATOM 930 O O . GLU A 1 113 ? -6.355 -10.212 -2.148 1.00 82.12 113 GLU A O 1
ATOM 935 N N . LYS A 1 114 ? -5.262 -8.679 -0.896 1.00 87.12 114 LYS A N 1
ATOM 936 C CA . LYS A 1 114 ? -5.153 -7.652 -1.948 1.00 87.12 114 LYS A CA 1
ATOM 937 C C . LYS A 1 114 ? -4.446 -8.209 -3.186 1.00 87.12 114 LYS A C 1
ATOM 939 O O . LYS A 1 114 ? -4.960 -8.076 -4.294 1.0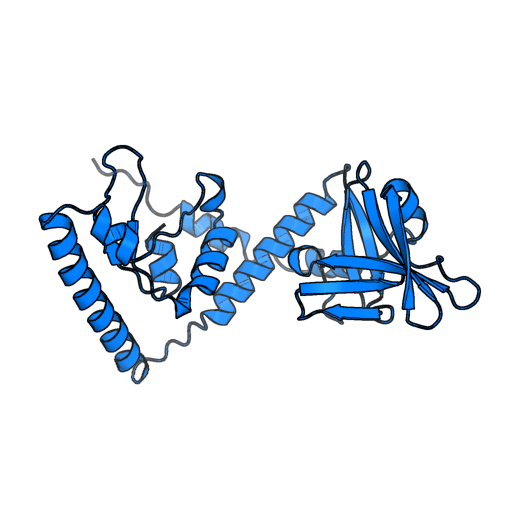0 87.12 114 LYS A O 1
ATOM 944 N N . TYR A 1 115 ? -3.340 -8.932 -2.996 1.00 89.19 115 TYR A N 1
ATOM 945 C CA . TYR A 1 115 ? -2.626 -9.611 -4.080 1.00 89.19 115 TYR A CA 1
ATOM 946 C C . TYR A 1 115 ? -3.524 -10.568 -4.872 1.00 89.19 115 TYR A C 1
ATOM 948 O O . TYR A 1 115 ? -3.518 -10.551 -6.103 1.00 89.19 115 TYR A O 1
ATOM 956 N N . LYS A 1 116 ? -4.298 -11.417 -4.182 1.00 85.50 116 LYS A N 1
ATOM 957 C CA . LYS A 1 116 ? -5.190 -12.398 -4.822 1.00 85.50 116 LYS A CA 1
ATOM 958 C C . LYS A 1 116 ? -6.315 -11.727 -5.603 1.00 85.50 116 LYS A C 1
ATOM 960 O O . LYS A 1 116 ? -6.663 -12.212 -6.675 1.00 85.50 116 LYS A O 1
ATOM 965 N N . VAL A 1 117 ? -6.878 -10.639 -5.078 1.00 87.88 117 VAL A N 1
ATOM 966 C CA . VAL A 1 117 ? -7.913 -9.861 -5.776 1.00 87.88 117 VAL A CA 1
ATOM 967 C C . VAL A 1 117 ? -7.343 -9.258 -7.057 1.00 87.88 117 VAL A C 1
ATOM 969 O O . VAL A 1 117 ? -7.903 -9.483 -8.125 1.00 87.88 117 VAL A O 1
ATOM 972 N N . LEU A 1 118 ? -6.199 -8.573 -6.971 1.00 90.81 118 LEU A N 1
ATOM 973 C CA . LEU A 1 118 ? -5.563 -7.940 -8.130 1.00 90.81 118 LEU A CA 1
ATOM 974 C C . LEU A 1 118 ? -5.095 -8.967 -9.169 1.00 90.81 118 LEU A C 1
ATOM 976 O O . LEU A 1 118 ? -5.283 -8.758 -10.360 1.00 90.81 118 LEU A O 1
ATOM 980 N N . SER A 1 119 ? -4.558 -10.110 -8.731 1.00 87.12 119 SER A N 1
ATOM 981 C CA . SER A 1 119 ? -4.110 -11.188 -9.629 1.00 87.12 119 SER A CA 1
ATOM 982 C C . SER A 1 119 ? -5.239 -11.831 -10.430 1.00 87.12 119 SER A C 1
ATOM 984 O O . SER A 1 119 ? -4.986 -12.349 -11.513 1.00 87.12 119 SER A O 1
ATOM 986 N N . ASN A 1 120 ? -6.462 -11.826 -9.895 1.00 86.75 120 ASN A N 1
ATOM 987 C CA . ASN A 1 120 ? -7.640 -12.373 -10.565 1.00 86.75 120 ASN A CA 1
ATOM 988 C C . ASN A 1 120 ? -8.441 -11.304 -11.327 1.00 86.75 120 ASN A C 1
ATOM 990 O O . ASN A 1 120 ? -9.422 -11.650 -11.983 1.00 86.75 120 ASN A O 1
ATOM 994 N N . ASN A 1 121 ? -8.059 -10.025 -11.241 1.00 89.31 121 ASN A N 1
ATOM 995 C CA . ASN A 1 121 ? -8.724 -8.949 -11.963 1.00 89.31 121 ASN A CA 1
ATOM 996 C C . ASN A 1 121 ? -8.031 -8.706 -13.315 1.00 89.31 121 ASN A C 1
ATOM 998 O O . ASN A 1 121 ? -6.873 -8.297 -13.372 1.00 89.31 121 ASN A O 1
ATOM 1002 N N . SER A 1 122 ? -8.768 -8.907 -14.412 1.00 90.88 122 SER A N 1
ATOM 1003 C CA . SER A 1 122 ? -8.285 -8.695 -15.780 1.00 90.88 122 SER A CA 1
ATOM 1004 C C . SER A 1 122 ? -7.943 -7.242 -16.119 1.00 90.88 122 SER A C 1
ATOM 1006 O O . SER A 1 122 ? -7.229 -7.022 -17.098 1.00 90.88 122 SER A O 1
ATOM 1008 N N . GLU A 1 123 ? -8.430 -6.268 -15.347 1.00 93.69 123 GLU A N 1
ATOM 1009 C CA . GLU A 1 123 ? -8.137 -4.835 -15.505 1.00 93.69 123 GLU A CA 1
ATOM 1010 C C . GLU A 1 123 ? -6.713 -4.472 -15.072 1.00 93.69 123 GLU A C 1
ATOM 1012 O O . GLU A 1 123 ? -6.190 -3.431 -15.466 1.00 93.69 123 GLU A O 1
ATOM 1017 N N . TYR A 1 124 ? -6.058 -5.331 -14.290 1.00 93.12 124 TYR A N 1
ATOM 1018 C CA . TYR A 1 124 ? -4.695 -5.113 -13.827 1.00 93.12 124 TYR A CA 1
ATOM 1019 C C . TYR A 1 124 ? -3.707 -5.979 -14.606 1.00 93.12 124 TYR A C 1
ATOM 1021 O O . TYR A 1 124 ? -3.972 -7.129 -14.950 1.00 93.12 124 TYR A O 1
ATOM 1029 N N . GLU A 1 125 ? -2.539 -5.411 -14.879 1.00 91.38 125 GLU A N 1
ATOM 1030 C CA . GLU A 1 125 ? -1.376 -6.122 -15.390 1.00 91.38 125 GLU A CA 1
ATOM 1031 C C . GLU A 1 125 ? -0.380 -6.320 -14.248 1.00 91.38 125 GLU A C 1
ATOM 1033 O O . GLU A 1 125 ? 0.001 -5.374 -13.552 1.00 91.38 125 GLU A O 1
ATOM 1038 N N . LYS A 1 126 ? 0.034 -7.568 -14.041 1.00 92.25 126 LYS A N 1
ATOM 1039 C CA . LYS A 1 126 ? 1.001 -7.928 -13.007 1.00 92.25 126 LYS A CA 1
ATOM 1040 C C . LYS A 1 126 ? 2.411 -7.801 -13.569 1.00 92.25 126 LYS A C 1
ATOM 1042 O O . LYS A 1 126 ? 2.764 -8.524 -14.496 1.00 92.25 126 LYS A O 1
ATOM 1047 N N . ILE A 1 127 ? 3.234 -6.950 -12.964 1.00 91.31 127 ILE A N 1
ATOM 1048 C CA . ILE A 1 127 ? 4.630 -6.761 -13.372 1.00 91.31 127 ILE A CA 1
ATOM 1049 C C . ILE A 1 127 ? 5.593 -7.255 -12.293 1.00 91.31 127 ILE A C 1
ATOM 1051 O O . ILE A 1 127 ? 5.305 -7.189 -11.096 1.00 91.31 127 ILE A O 1
ATOM 1055 N N . SER A 1 128 ? 6.748 -7.752 -12.735 1.00 89.62 128 SER A N 1
ATOM 1056 C CA . SER A 1 128 ? 7.818 -8.229 -11.856 1.00 89.62 128 SER A CA 1
ATOM 1057 C C . SER A 1 128 ? 9.029 -7.310 -11.967 1.00 89.62 128 SER A C 1
ATOM 1059 O O . SER A 1 128 ? 9.434 -6.918 -13.061 1.00 89.62 128 SER A O 1
ATOM 1061 N N . LEU A 1 129 ? 9.582 -6.961 -10.814 1.00 89.88 129 LEU A N 1
ATOM 1062 C CA . LEU A 1 129 ? 10.648 -5.996 -10.616 1.00 89.88 129 LEU A CA 1
ATOM 1063 C C . LEU A 1 129 ? 11.822 -6.702 -9.945 1.00 89.88 129 LEU A C 1
ATOM 1065 O O . LEU A 1 129 ? 11.656 -7.435 -8.970 1.00 89.88 129 LEU A O 1
ATOM 1069 N N . ASP A 1 130 ? 13.013 -6.484 -10.479 1.00 87.56 130 ASP A N 1
ATOM 1070 C CA . ASP A 1 130 ? 14.244 -7.022 -9.917 1.00 87.56 130 ASP A CA 1
ATOM 1071 C C . ASP A 1 130 ? 14.748 -6.096 -8.803 1.00 87.56 130 ASP A C 1
ATOM 1073 O O . ASP A 1 130 ? 14.982 -4.904 -9.031 1.00 87.56 130 ASP A O 1
ATOM 1077 N N . MET A 1 131 ? 14.914 -6.639 -7.596 1.00 88.81 131 MET A N 1
ATOM 1078 C CA . MET A 1 131 ? 15.418 -5.887 -6.445 1.00 88.81 131 MET A CA 1
ATOM 1079 C C . MET A 1 131 ? 16.878 -5.454 -6.629 1.00 88.81 131 MET A C 1
ATOM 1081 O O . MET A 1 131 ? 17.265 -4.425 -6.083 1.00 88.81 131 MET A O 1
ATOM 1085 N N . GLU A 1 132 ? 17.672 -6.137 -7.462 1.00 87.12 132 GLU A N 1
ATOM 1086 C CA . GLU A 1 132 ? 19.016 -5.670 -7.845 1.00 87.12 132 GLU A CA 1
ATOM 1087 C C . GLU A 1 132 ? 18.966 -4.419 -8.742 1.00 87.12 132 GLU A C 1
ATOM 1089 O O . GLU A 1 132 ? 19.955 -3.696 -8.889 1.00 87.12 132 GLU A O 1
ATOM 1094 N N . LYS A 1 133 ? 17.809 -4.136 -9.355 1.00 85.69 133 LYS A N 1
ATOM 1095 C CA . LYS A 1 133 ? 17.552 -2.925 -10.152 1.00 85.69 133 LYS A CA 1
ATOM 1096 C C . LYS A 1 133 ? 16.836 -1.830 -9.358 1.00 85.69 133 LYS A C 1
ATOM 1098 O O . LYS A 1 133 ? 16.460 -0.815 -9.957 1.00 85.69 133 LYS A O 1
ATOM 1103 N N . LEU A 1 134 ? 16.672 -2.000 -8.044 1.00 88.38 134 LEU A N 1
ATOM 1104 C CA . LEU A 1 134 ? 16.235 -0.932 -7.151 1.00 88.38 134 LEU A CA 1
ATOM 1105 C C . LEU A 1 134 ? 17.262 0.207 -7.204 1.00 88.38 134 LEU A C 1
ATOM 1107 O O . LEU A 1 134 ? 18.452 0.006 -6.976 1.00 88.38 134 LEU A O 1
ATOM 1111 N N . TYR A 1 135 ? 16.806 1.402 -7.562 1.00 83.00 135 TYR A N 1
ATOM 1112 C CA . TYR A 1 135 ? 17.649 2.589 -7.646 1.00 83.00 135 TYR A CA 1
ATOM 1113 C C . TYR A 1 135 ? 17.776 3.276 -6.287 1.00 83.00 135 TYR A C 1
ATOM 1115 O O . TYR A 1 135 ? 18.879 3.592 -5.853 1.00 83.00 135 TYR A O 1
ATOM 1123 N N . GLN A 1 136 ? 16.642 3.485 -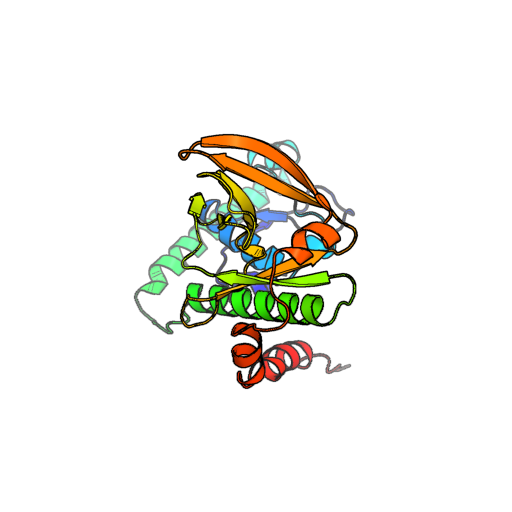5.618 1.00 80.81 136 GLN A N 1
ATOM 1124 C CA . GLN A 1 136 ? 16.555 4.139 -4.317 1.00 80.81 136 GLN A CA 1
ATOM 1125 C C . GLN A 1 136 ? 15.264 3.713 -3.612 1.00 80.81 136 GLN A C 1
ATOM 1127 O O . GLN A 1 136 ? 14.283 3.340 -4.258 1.00 80.81 136 GLN A O 1
ATOM 1132 N N . SER A 1 137 ? 15.249 3.818 -2.287 1.00 75.88 137 SER A N 1
ATOM 1133 C CA . SER A 1 137 ? 14.020 3.862 -1.497 1.00 75.88 137 SER A CA 1
ATOM 1134 C C . SER A 1 137 ? 14.025 5.109 -0.617 1.00 75.88 137 SER A C 1
ATOM 1136 O O . SER A 1 137 ? 15.006 5.331 0.092 1.00 75.88 137 SER A O 1
ATOM 1138 N N . GLU A 1 138 ? 12.956 5.899 -0.639 1.00 69.56 138 GLU A N 1
ATOM 1139 C CA . GLU A 1 138 ? 12.763 7.025 0.288 1.00 69.56 138 GLU A CA 1
ATOM 1140 C C . GLU A 1 138 ? 12.010 6.530 1.523 1.00 69.56 138 GLU A C 1
ATOM 1142 O O . GLU A 1 138 ? 10.929 5.951 1.382 1.00 69.56 138 GLU A O 1
ATOM 1147 N N . ASP A 1 139 ? 12.616 6.685 2.708 1.00 60.97 139 ASP A N 1
ATOM 1148 C CA . ASP A 1 139 ? 12.048 6.410 4.042 1.00 60.97 139 ASP A CA 1
ATOM 1149 C C . ASP A 1 139 ? 11.185 5.139 4.152 1.00 60.97 139 ASP A C 1
ATOM 1151 O O . ASP A 1 139 ? 10.235 5.059 4.926 1.00 60.97 139 ASP A O 1
ATOM 1155 N N . LYS A 1 140 ? 11.527 4.108 3.367 1.00 64.69 140 LYS A N 1
ATOM 1156 C CA . LYS A 1 140 ? 10.810 2.823 3.250 1.00 64.69 140 LYS A CA 1
ATOM 1157 C C . LYS A 1 140 ? 9.353 2.922 2.766 1.00 64.69 140 LYS A C 1
ATOM 1159 O O . LYS A 1 140 ? 8.653 1.909 2.801 1.00 64.69 140 LYS A O 1
ATOM 1164 N N . ASN A 1 141 ? 8.888 4.079 2.295 1.00 81.50 141 ASN A N 1
ATOM 1165 C CA . ASN A 1 141 ? 7.511 4.242 1.823 1.00 81.50 141 ASN A CA 1
ATOM 1166 C C . ASN A 1 141 ? 7.383 4.104 0.299 1.00 81.50 141 ASN A C 1
ATOM 1168 O O . ASN A 1 141 ? 6.375 3.604 -0.198 1.00 81.50 141 ASN A O 1
ATOM 1172 N N . ILE A 1 142 ? 8.416 4.495 -0.453 1.00 87.50 142 ILE A N 1
ATOM 1173 C CA . ILE A 1 142 ? 8.429 4.426 -1.920 1.00 87.50 142 ILE A CA 1
ATOM 1174 C C . ILE A 1 142 ? 9.708 3.734 -2.387 1.00 87.50 142 ILE A C 1
ATOM 1176 O O . ILE A 1 142 ? 10.808 4.058 -1.942 1.00 87.50 142 ILE A O 1
ATOM 1180 N N . PHE A 1 143 ? 9.552 2.788 -3.308 1.00 89.94 143 PHE A N 1
ATOM 1181 C CA . PHE A 1 143 ? 10.630 2.100 -4.003 1.00 89.94 143 PHE A CA 1
ATOM 1182 C C . PHE A 1 143 ? 10.735 2.611 -5.436 1.00 89.94 143 PHE A C 1
ATOM 1184 O O . PHE A 1 143 ? 9.751 2.620 -6.176 1.00 89.94 143 PHE A O 1
ATOM 1191 N N . TYR A 1 144 ? 11.940 2.987 -5.846 1.00 92.06 144 TYR A N 1
ATOM 1192 C CA . TYR A 1 144 ? 12.216 3.478 -7.186 1.00 92.06 144 TYR A CA 1
ATOM 1193 C C . TYR A 1 144 ? 12.957 2.422 -7.999 1.00 92.06 144 TYR A C 1
ATOM 1195 O O . TYR A 1 144 ? 14.129 2.143 -7.748 1.00 92.06 144 TYR A O 1
ATOM 1203 N N . PHE A 1 145 ? 12.294 1.840 -8.994 1.00 92.38 145 PHE A N 1
ATOM 1204 C CA . PHE A 1 145 ? 12.874 0.803 -9.847 1.00 92.38 145 PHE A CA 1
ATOM 1205 C C . PHE A 1 145 ? 13.266 1.355 -11.204 1.00 92.38 145 PHE A C 1
ATOM 1207 O O . PHE A 1 145 ? 12.536 2.145 -11.805 1.00 92.38 145 PHE A O 1
ATOM 1214 N N . LYS A 1 146 ? 14.396 0.880 -11.732 1.00 92.44 146 LYS A N 1
ATOM 1215 C CA . LYS A 1 146 ? 14.718 1.083 -13.145 1.00 92.44 146 LYS A CA 1
ATOM 1216 C C . LYS A 1 146 ? 13.748 0.266 -13.996 1.00 92.44 146 LYS A C 1
ATOM 1218 O O . LYS A 1 146 ? 13.646 -0.945 -13.813 1.00 92.44 146 LYS A O 1
ATOM 1223 N N . VAL A 1 147 ? 13.087 0.909 -14.952 1.00 91.75 147 VAL A N 1
ATOM 1224 C CA . VAL A 1 147 ? 12.221 0.234 -15.924 1.00 91.75 147 VAL A CA 1
ATOM 1225 C C . VAL A 1 147 ? 13.112 -0.590 -16.868 1.00 91.75 147 VAL A C 1
ATOM 1227 O O . VAL A 1 147 ? 14.002 -0.010 -17.507 1.00 91.75 147 VAL A O 1
ATOM 1230 N N . PRO A 1 148 ? 12.936 -1.920 -16.963 1.00 87.38 148 PRO A N 1
ATOM 1231 C CA . PRO A 1 148 ? 13.753 -2.765 -17.830 1.00 87.38 148 PRO A CA 1
ATOM 1232 C C . PRO A 1 148 ? 13.672 -2.322 -19.295 1.00 87.38 148 PRO A C 1
ATOM 1234 O O . PRO A 1 148 ? 12.690 -1.728 -19.717 1.00 87.38 148 PRO A O 1
ATOM 1237 N N . GLY A 1 149 ? 14.728 -2.538 -20.080 1.00 83.75 149 GLY A N 1
ATOM 1238 C CA . GLY A 1 149 ? 14.740 -2.183 -21.507 1.00 83.75 149 GLY A CA 1
ATOM 1239 C C . GLY A 1 149 ? 14.684 -0.680 -21.829 1.00 83.75 149 GLY A C 1
ATOM 1240 O O . GLY A 1 149 ? 14.795 -0.308 -22.990 1.00 83.75 149 GLY A O 1
ATOM 1241 N N . SER A 1 150 ? 14.565 0.204 -20.833 1.00 88.06 150 SER A N 1
ATOM 1242 C CA . SER A 1 150 ? 14.547 1.662 -21.033 1.00 88.06 150 SER A CA 1
ATOM 1243 C C . SER A 1 150 ? 15.943 2.308 -21.080 1.00 88.06 150 SER A C 1
ATOM 1245 O O . SER A 1 150 ? 16.058 3.536 -21.123 1.00 88.06 150 SER A O 1
ATOM 1247 N N . TYR A 1 151 ? 16.998 1.489 -21.034 1.00 86.31 151 TYR A N 1
ATOM 1248 C CA . TYR A 1 151 ? 18.394 1.914 -20.957 1.00 86.31 151 TYR A CA 1
ATOM 1249 C C . TYR A 1 151 ? 18.888 2.429 -22.322 1.00 86.31 151 TYR A C 1
ATOM 1251 O O . TYR A 1 151 ? 18.976 1.667 -23.279 1.00 86.31 151 TYR A O 1
ATOM 1259 N N . GLY A 1 152 ? 19.225 3.715 -22.406 1.00 80.00 152 GLY A N 1
ATOM 1260 C CA . GLY A 1 152 ? 19.923 4.346 -23.534 1.00 80.00 152 GLY A CA 1
ATOM 1261 C C . GLY A 1 152 ? 21.322 4.824 -23.133 1.00 80.00 152 GLY A C 1
ATOM 1262 O O . GLY A 1 152 ? 21.820 4.423 -22.083 1.00 80.00 152 GLY A O 1
ATOM 1263 N N . GLU A 1 153 ? 21.935 5.713 -23.926 1.00 82.38 153 GLU A N 1
ATOM 1264 C CA . GLU A 1 153 ? 23.271 6.321 -23.723 1.00 82.38 153 GLU A CA 1
ATOM 1265 C C . GLU A 1 153 ? 23.461 6.960 -22.324 1.00 82.38 153 GLU A C 1
ATOM 1267 O O . GLU A 1 153 ? 23.358 8.170 -22.129 1.00 82.38 153 GLU A O 1
ATOM 1272 N N . GLY A 1 154 ? 23.683 6.139 -21.295 1.00 82.81 154 GLY A N 1
ATOM 1273 C CA . GLY A 1 154 ? 23.762 6.576 -19.900 1.00 82.81 154 GLY A CA 1
ATOM 1274 C C . GLY A 1 154 ? 22.459 7.158 -19.334 1.00 82.81 154 GLY A C 1
ATOM 1275 O O . GLY A 1 154 ? 22.510 7.938 -18.377 1.00 82.81 154 GLY A O 1
ATOM 1276 N N . SER A 1 155 ? 21.300 6.817 -19.911 1.00 91.31 155 SER A N 1
ATOM 1277 C CA . SER A 1 155 ? 19.986 7.220 -19.391 1.00 91.31 155 SER A CA 1
ATOM 1278 C C . SER A 1 155 ? 19.033 6.040 -19.246 1.00 91.31 155 SER A C 1
ATOM 1280 O O . SER A 1 155 ? 19.177 5.041 -19.941 1.00 91.31 155 SER A O 1
ATOM 1282 N N . PHE A 1 156 ? 18.075 6.130 -18.328 1.00 92.25 156 PHE A N 1
ATOM 1283 C CA . PHE A 1 156 ? 17.051 5.105 -18.119 1.00 92.25 156 PHE A CA 1
ATOM 1284 C C . PHE A 1 156 ? 15.771 5.717 -17.557 1.00 92.25 156 PHE A C 1
ATOM 1286 O O . PHE A 1 156 ? 15.796 6.816 -17.002 1.00 92.25 156 PHE A O 1
ATOM 1293 N N . LEU A 1 157 ? 14.652 5.010 -17.700 1.00 93.44 157 LEU A N 1
ATOM 1294 C CA . LEU A 1 157 ? 13.408 5.353 -17.022 1.00 93.44 157 LEU A CA 1
ATOM 1295 C C . LEU A 1 157 ? 13.373 4.727 -15.629 1.00 93.44 157 LEU A C 1
ATOM 1297 O O . LEU A 1 157 ? 13.826 3.603 -15.411 1.00 93.44 157 LEU A O 1
ATOM 1301 N N . MET A 1 158 ? 12.800 5.467 -14.694 1.00 94.19 158 MET A N 1
ATOM 1302 C CA . MET A 1 158 ? 12.593 5.081 -13.310 1.00 94.19 158 MET A CA 1
ATOM 1303 C C . MET A 1 158 ? 11.107 5.189 -12.979 1.00 94.19 158 MET A C 1
ATOM 1305 O O . MET A 1 158 ? 10.476 6.186 -13.326 1.00 94.19 158 MET A O 1
ATOM 1309 N N . MET A 1 159 ? 10.560 4.185 -12.299 1.00 93.31 159 MET A N 1
ATOM 1310 C CA . MET A 1 159 ? 9.183 4.189 -11.803 1.00 93.31 159 MET A CA 1
ATOM 1311 C C . MET A 1 159 ? 9.155 4.112 -10.278 1.00 93.31 159 MET A C 1
ATOM 1313 O O . MET A 1 159 ? 9.999 3.446 -9.679 1.00 93.31 159 MET A O 1
ATOM 1317 N N . ALA A 1 160 ? 8.175 4.775 -9.669 1.00 91.69 160 ALA A N 1
ATOM 1318 C CA . ALA A 1 160 ? 7.929 4.737 -8.234 1.00 91.69 160 ALA A CA 1
ATOM 1319 C C . ALA A 1 160 ? 6.831 3.717 -7.909 1.00 91.69 160 ALA A C 1
ATOM 1321 O O . ALA A 1 160 ? 5.792 3.690 -8.566 1.00 91.69 160 ALA A O 1
ATOM 1322 N N . VAL A 1 161 ? 7.049 2.902 -6.880 1.00 91.62 161 VAL A N 1
ATOM 1323 C CA . VAL A 1 161 ? 6.074 1.940 -6.358 1.00 91.62 161 VAL A CA 1
ATOM 1324 C C . VAL A 1 161 ? 5.981 2.126 -4.854 1.00 91.62 161 VAL A C 1
ATOM 1326 O O . VAL A 1 161 ? 6.991 2.057 -4.154 1.00 91.62 161 VAL A O 1
ATOM 1329 N N . LYS A 1 162 ? 4.776 2.358 -4.339 1.00 89.19 162 LYS A N 1
ATOM 1330 C CA . LYS A 1 162 ? 4.570 2.480 -2.896 1.00 89.19 162 LYS A CA 1
ATOM 1331 C C . LYS A 1 162 ? 4.770 1.138 -2.193 1.00 89.19 162 LYS A C 1
ATOM 1333 O O . LYS A 1 162 ? 4.454 0.082 -2.740 1.00 89.19 162 LYS A O 1
ATOM 1338 N N . ASN A 1 163 ? 5.222 1.170 -0.945 1.00 86.69 163 ASN A N 1
ATOM 1339 C CA . ASN A 1 163 ? 5.434 -0.026 -0.129 1.00 86.69 163 ASN A CA 1
ATOM 1340 C C . ASN A 1 163 ? 4.127 -0.816 0.125 1.00 86.69 163 ASN A C 1
ATOM 1342 O O . ASN A 1 163 ? 4.117 -2.050 0.182 1.00 86.69 163 ASN A O 1
ATOM 1346 N N . GLU A 1 164 ? 2.990 -0.124 0.212 1.00 84.00 164 GLU A N 1
ATOM 1347 C CA . GLU A 1 164 ? 1.660 -0.748 0.310 1.00 84.00 164 GLU A CA 1
ATOM 1348 C C . GLU A 1 164 ? 1.261 -1.563 -0.939 1.00 84.00 164 GLU A C 1
ATOM 1350 O O . GLU A 1 164 ? 0.457 -2.495 -0.844 1.00 84.00 164 GLU A O 1
ATOM 1355 N N . ASP A 1 165 ? 1.861 -1.261 -2.095 1.00 89.56 165 ASP A N 1
ATOM 1356 C CA . ASP A 1 165 ? 1.534 -1.846 -3.403 1.00 89.56 165 ASP A CA 1
ATOM 1357 C C . ASP A 1 165 ? 2.629 -2.779 -3.949 1.00 89.56 165 ASP A C 1
ATOM 1359 O O . ASP A 1 165 ? 2.495 -3.316 -5.055 1.00 89.56 165 ASP A O 1
ATOM 1363 N N . ILE A 1 166 ? 3.710 -2.991 -3.188 1.00 90.38 166 ILE A N 1
ATOM 1364 C CA . ILE A 1 166 ? 4.828 -3.859 -3.570 1.00 90.38 166 ILE A CA 1
ATOM 1365 C C . ILE A 1 166 ? 4.811 -5.183 -2.803 1.00 90.38 166 ILE A C 1
ATOM 1367 O O . ILE A 1 166 ? 4.719 -5.204 -1.579 1.00 90.38 166 ILE A O 1
ATOM 1371 N N . TYR A 1 167 ? 4.956 -6.307 -3.495 1.00 91.31 167 TYR A N 1
ATOM 1372 C CA . TYR A 1 167 ? 4.987 -7.643 -2.896 1.00 91.31 167 TYR A CA 1
ATOM 1373 C C . TYR A 1 167 ? 6.347 -8.287 -3.143 1.00 91.31 167 TYR A C 1
ATOM 1375 O O . TYR A 1 167 ? 6.675 -8.631 -4.277 1.00 91.31 167 TYR A O 1
ATOM 1383 N N . ILE A 1 168 ? 7.150 -8.408 -2.089 1.00 88.62 168 ILE A N 1
ATOM 1384 C CA . ILE A 1 168 ? 8.538 -8.876 -2.165 1.00 88.62 168 ILE A CA 1
ATOM 1385 C C . ILE A 1 168 ? 8.581 -10.380 -1.864 1.00 88.62 168 ILE A C 1
ATOM 1387 O O . ILE A 1 168 ? 7.956 -10.840 -0.907 1.00 88.62 168 ILE A O 1
ATOM 1391 N N . SER A 1 169 ? 9.299 -11.145 -2.687 1.00 87.06 169 SER A N 1
ATOM 1392 C CA . SER A 1 169 ? 9.550 -12.577 -2.487 1.00 87.06 169 SER A CA 1
ATOM 1393 C C . SER A 1 169 ? 10.389 -12.842 -1.238 1.00 87.06 169 SER A C 1
ATOM 1395 O O . SER A 1 169 ? 11.189 -12.007 -0.826 1.00 87.06 169 SER A O 1
ATOM 1397 N N . LYS A 1 170 ? 10.270 -14.037 -0.649 1.00 85.06 170 LYS A N 1
ATOM 1398 C CA . LYS A 1 170 ? 11.009 -14.413 0.576 1.00 85.06 170 LYS A CA 1
ATOM 1399 C C . LYS A 1 170 ? 12.529 -14.315 0.461 1.00 85.06 170 LYS A C 1
ATOM 1401 O O . LYS A 1 170 ? 13.206 -14.173 1.472 1.00 85.06 170 LYS A O 1
ATOM 1406 N N . ASP A 1 171 ? 13.070 -14.446 -0.745 1.00 83.69 171 ASP A N 1
ATOM 1407 C CA . ASP A 1 171 ? 14.505 -14.302 -1.004 1.00 83.69 171 ASP A CA 1
ATOM 1408 C C . ASP A 1 171 ? 14.945 -12.848 -1.236 1.00 83.69 171 ASP A C 1
ATOM 1410 O O . ASP A 1 171 ? 16.122 -12.617 -1.504 1.00 83.69 171 ASP A O 1
ATOM 1414 N N . ASN A 1 172 ? 14.020 -11.886 -1.151 1.00 86.38 172 ASN A N 1
ATOM 1415 C CA . ASN A 1 172 ? 14.225 -10.460 -1.400 1.00 86.38 172 ASN A CA 1
ATOM 1416 C C . ASN A 1 172 ? 14.810 -10.129 -2.782 1.00 86.38 172 ASN A C 1
ATOM 1418 O O . ASN A 1 172 ? 15.368 -9.050 -2.965 1.00 86.38 172 ASN A O 1
ATOM 1422 N N . LYS A 1 173 ? 14.688 -11.030 -3.765 1.00 87.75 173 LYS A N 1
ATOM 1423 C CA . LYS A 1 173 ? 15.215 -10.806 -5.122 1.00 87.75 173 LYS A CA 1
ATOM 1424 C C . LYS A 1 173 ? 14.180 -10.243 -6.082 1.00 87.75 173 LYS A C 1
ATOM 1426 O O . LYS A 1 173 ? 14.533 -9.551 -7.029 1.00 87.75 173 LYS A O 1
ATOM 1431 N N . THR A 1 174 ? 12.904 -10.537 -5.861 1.00 87.38 174 THR A N 1
ATOM 1432 C CA . THR A 1 174 ? 11.833 -10.154 -6.780 1.00 87.38 174 THR A CA 1
ATOM 1433 C C . THR A 1 174 ? 10.764 -9.377 -6.036 1.00 87.38 174 THR A C 1
ATOM 1435 O O . THR A 1 174 ? 10.215 -9.839 -5.040 1.00 87.38 174 THR A O 1
ATOM 1438 N N . ALA A 1 175 ? 10.438 -8.201 -6.550 1.00 90.38 175 ALA A N 1
ATOM 1439 C CA . ALA A 1 175 ? 9.269 -7.441 -6.164 1.00 90.38 175 ALA A CA 1
ATOM 1440 C C . ALA A 1 175 ? 8.180 -7.585 -7.231 1.00 90.38 175 ALA A C 1
ATOM 1442 O O . ALA A 1 175 ? 8.455 -7.697 -8.420 1.00 90.38 175 ALA A O 1
ATOM 1443 N N . THR A 1 176 ? 6.926 -7.568 -6.809 1.00 91.75 176 THR A N 1
ATOM 1444 C CA . THR A 1 176 ? 5.756 -7.579 -7.690 1.00 91.75 176 THR A CA 1
ATOM 1445 C C . THR A 1 176 ? 4.928 -6.342 -7.432 1.00 91.75 176 THR A C 1
ATOM 1447 O O . THR A 1 176 ? 4.763 -5.954 -6.279 1.00 91.75 176 THR A O 1
ATOM 1450 N N . THR A 1 177 ? 4.346 -5.767 -8.476 1.00 93.44 177 THR A N 1
ATOM 1451 C CA . THR A 1 177 ? 3.274 -4.779 -8.333 1.00 93.44 177 THR A CA 1
ATOM 1452 C C . THR A 1 177 ? 2.258 -4.926 -9.468 1.00 93.44 177 THR A C 1
ATOM 1454 O O . THR A 1 177 ? 2.454 -5.725 -10.387 1.00 93.44 177 THR A O 1
ATOM 1457 N N . PHE A 1 178 ? 1.152 -4.192 -9.381 1.00 93.81 178 PHE A N 1
ATOM 1458 C CA . PHE A 1 178 ? 0.042 -4.263 -10.329 1.00 93.81 178 PHE A CA 1
ATOM 1459 C C . PHE A 1 178 ? -0.228 -2.886 -10.919 1.00 93.81 178 PHE A C 1
ATOM 1461 O O . PHE A 1 178 ? -0.385 -1.913 -10.186 1.00 93.81 178 PHE A O 1
ATOM 1468 N N . LEU A 1 179 ? -0.330 -2.816 -12.243 1.00 93.69 179 LEU A N 1
ATOM 1469 C CA . LEU A 1 179 ? -0.674 -1.599 -12.969 1.00 93.69 179 LEU A CA 1
ATOM 1470 C C . LEU A 1 179 ? -2.072 -1.740 -13.566 1.00 93.69 179 LEU A C 1
ATOM 1472 O O . LEU A 1 179 ? -2.340 -2.698 -14.283 1.00 93.69 179 LEU A O 1
ATOM 1476 N N . HIS A 1 180 ? -2.964 -0.786 -13.309 1.00 94.81 180 HIS A N 1
ATOM 1477 C CA . HIS A 1 180 ? -4.271 -0.762 -13.968 1.00 94.81 180 HIS A CA 1
ATOM 1478 C C . HIS A 1 180 ? -4.090 -0.454 -15.464 1.00 94.81 180 HIS A C 1
ATOM 1480 O O . HIS A 1 180 ? -3.505 0.578 -15.803 1.00 94.81 180 HIS A O 1
ATOM 1486 N N . LYS A 1 181 ? -4.553 -1.332 -16.359 1.00 91.38 181 LYS A N 1
ATOM 1487 C CA . LYS A 1 181 ? -4.230 -1.324 -17.801 1.00 91.38 181 LYS A CA 1
ATOM 1488 C C . LYS A 1 181 ? -4.592 -0.019 -18.503 1.00 91.38 181 LYS A C 1
ATOM 1490 O O . LYS A 1 181 ? -3.803 0.473 -19.311 1.00 91.38 181 LYS A O 1
ATOM 1495 N N . ASP A 1 182 ? -5.734 0.553 -18.135 1.00 92.00 182 ASP A N 1
ATOM 1496 C CA . ASP A 1 182 ? -6.280 1.768 -18.752 1.00 92.00 182 ASP A CA 1
ATOM 1497 C C . ASP A 1 182 ? -5.868 3.061 -18.028 1.00 92.00 182 ASP A C 1
ATOM 1499 O O . ASP A 1 182 ? -6.321 4.150 -18.373 1.00 92.00 182 ASP A O 1
ATOM 1503 N N . SER A 1 183 ? -4.995 2.962 -17.023 1.00 95.12 183 SER A N 1
ATOM 1504 C CA . SER A 1 183 ? -4.455 4.120 -16.307 1.00 95.12 183 SER A CA 1
ATOM 1505 C C . SER A 1 183 ? -3.068 4.509 -16.823 1.00 95.12 183 SER A C 1
ATOM 1507 O O . SER A 1 183 ? -2.515 3.915 -17.751 1.00 95.12 183 SER A O 1
ATOM 1509 N N . THR A 1 184 ? -2.486 5.533 -16.209 1.00 94.19 184 THR A N 1
ATOM 1510 C CA . THR A 1 184 ? -1.136 6.013 -16.506 1.00 94.19 184 THR A CA 1
ATOM 1511 C C . THR A 1 184 ? -0.251 5.935 -15.271 1.00 94.19 184 THR A C 1
ATOM 1513 O O . THR A 1 184 ? -0.743 6.073 -14.153 1.00 94.19 184 THR A O 1
ATOM 1516 N N . SER A 1 185 ? 1.054 5.804 -15.480 1.00 92.94 185 SER A N 1
ATOM 1517 C CA . SER A 1 185 ? 2.071 5.919 -14.437 1.00 92.94 185 SER A CA 1
ATOM 1518 C C . SER A 1 185 ? 3.002 7.085 -14.732 1.00 92.94 185 SER A C 1
ATOM 1520 O O . SER A 1 185 ? 3.368 7.334 -15.883 1.00 92.94 185 SER A O 1
ATOM 1522 N N . THR A 1 186 ? 3.423 7.772 -13.676 1.00 93.19 186 THR A N 1
ATOM 1523 C CA . THR A 1 186 ? 4.496 8.764 -13.748 1.00 93.19 186 THR A CA 1
ATOM 1524 C C . THR A 1 186 ? 5.841 8.051 -13.692 1.00 93.19 186 THR A C 1
ATOM 1526 O O . THR A 1 186 ? 6.104 7.272 -12.775 1.00 93.19 186 THR A O 1
ATOM 1529 N N . VAL A 1 187 ? 6.710 8.340 -14.656 1.00 94.62 187 VAL A N 1
ATOM 1530 C CA . VAL A 1 187 ? 8.095 7.864 -14.692 1.00 94.62 187 VAL A CA 1
ATOM 1531 C C . VAL A 1 187 ? 9.057 9.037 -14.809 1.00 94.62 187 VAL A C 1
ATOM 1533 O O . VAL A 1 187 ? 8.714 10.109 -15.304 1.00 94.62 187 VAL A O 1
ATOM 1536 N N . GLN A 1 188 ? 10.290 8.833 -14.370 1.00 94.81 188 GLN A N 1
ATOM 1537 C CA . GLN A 1 188 ? 11.350 9.828 -14.459 1.00 94.81 188 GLN A CA 1
ATOM 1538 C C . GLN A 1 188 ? 12.487 9.305 -15.325 1.00 94.81 188 GLN A C 1
ATOM 1540 O O . GLN A 1 188 ? 12.985 8.200 -15.124 1.00 94.81 188 GLN A O 1
ATOM 1545 N N . ARG A 1 189 ? 12.933 10.113 -16.282 1.00 94.25 189 ARG A N 1
ATOM 1546 C CA . ARG A 1 189 ? 14.143 9.851 -17.051 1.00 94.25 189 ARG A CA 1
ATOM 1547 C C . ARG A 1 189 ? 15.348 10.317 -16.257 1.00 94.25 189 ARG A C 1
ATOM 1549 O O . ARG A 1 189 ? 15.524 11.516 -16.042 1.00 94.25 189 ARG A O 1
ATOM 1556 N N . ILE A 1 190 ? 16.192 9.374 -15.872 1.00 93.75 190 ILE A N 1
ATOM 1557 C CA . ILE A 1 190 ? 17.440 9.623 -15.162 1.00 93.75 190 ILE A CA 1
ATOM 1558 C C . ILE A 1 190 ? 18.590 9.592 -16.163 1.00 93.75 190 ILE A C 1
ATOM 1560 O O . ILE A 1 190 ? 18.670 8.692 -16.994 1.00 93.75 190 ILE A O 1
ATOM 1564 N N . SER A 1 191 ? 19.499 10.560 -16.085 1.00 92.44 191 SER A N 1
ATOM 1565 C CA . SER A 1 191 ? 20.782 10.523 -16.793 1.00 92.44 191 SER A CA 1
ATOM 1566 C C . SER A 1 191 ? 21.866 11.132 -15.921 1.00 92.44 191 SER A C 1
ATOM 1568 O O . SER A 1 191 ? 21.663 12.191 -15.319 1.00 92.44 191 SER A O 1
ATOM 1570 N N . LYS A 1 192 ? 23.019 10.455 -15.841 1.00 87.69 192 LYS A N 1
ATOM 1571 C CA . LYS A 1 192 ? 24.143 10.852 -14.973 1.00 87.69 192 LYS A CA 1
ATOM 1572 C C . LYS A 1 192 ? 23.683 11.139 -13.529 1.00 87.69 192 LYS A C 1
ATOM 1574 O O . LYS A 1 192 ? 24.015 12.176 -12.965 1.00 87.69 192 LYS A O 1
ATOM 1579 N N . GLY A 1 193 ? 22.827 10.267 -12.987 1.00 84.94 193 GLY A N 1
ATOM 1580 C CA . GLY A 1 193 ? 22.291 10.352 -11.619 1.00 84.94 193 GLY A CA 1
ATOM 1581 C C . GLY A 1 193 ? 21.238 11.438 -11.368 1.00 84.94 193 GLY A C 1
ATOM 1582 O O . GLY A 1 193 ? 20.729 11.528 -10.260 1.00 84.94 193 GLY A O 1
ATOM 1583 N N . ASN A 1 194 ? 20.882 12.241 -12.374 1.00 88.69 194 ASN A N 1
ATOM 1584 C CA . ASN A 1 194 ? 19.946 13.353 -12.221 1.00 88.69 194 ASN A CA 1
ATOM 1585 C C . ASN A 1 194 ? 18.648 13.098 -12.986 1.00 88.69 194 ASN A C 1
ATOM 1587 O O . ASN A 1 194 ? 18.681 12.586 -14.111 1.00 88.69 194 ASN A O 1
ATOM 1591 N N . VAL A 1 195 ? 17.525 13.541 -12.419 1.00 92.25 195 VAL A N 1
ATOM 1592 C CA . VAL A 1 195 ? 16.248 13.612 -13.136 1.00 92.25 195 VAL A CA 1
ATOM 1593 C C . VAL A 1 195 ? 16.385 14.625 -14.270 1.00 92.25 195 VAL A C 1
ATOM 1595 O O . VAL A 1 195 ? 16.704 15.791 -14.051 1.00 92.25 195 VAL A O 1
ATOM 1598 N N . LYS A 1 196 ? 16.185 14.171 -15.506 1.00 93.94 196 LYS A N 1
ATOM 1599 C CA . LYS A 1 196 ? 16.195 15.018 -16.707 1.00 93.94 196 LYS A CA 1
ATOM 1600 C C . LYS A 1 196 ? 14.800 15.401 -17.152 1.00 93.94 196 LYS A C 1
ATOM 1602 O O . LYS A 1 196 ? 14.610 16.489 -17.682 1.00 93.94 196 LYS A O 1
ATOM 1607 N N . LYS A 1 197 ? 13.843 14.494 -16.974 1.00 92.31 197 LYS A N 1
ATOM 1608 C CA . LYS A 1 197 ? 12.459 14.686 -17.393 1.00 92.31 197 LYS A CA 1
ATOM 1609 C C . LYS A 1 197 ? 11.541 13.805 -16.560 1.00 92.31 197 LYS A C 1
ATOM 1611 O O . LYS A 1 197 ? 11.905 12.674 -16.255 1.00 92.31 197 LYS A O 1
ATOM 1616 N N . THR A 1 198 ? 10.351 14.304 -16.264 1.00 93.38 198 THR A N 1
ATOM 1617 C CA . THR A 1 198 ? 9.239 13.508 -15.738 1.00 93.38 198 THR A CA 1
ATOM 1618 C C . THR A 1 198 ? 8.216 13.333 -16.852 1.00 93.38 198 THR A C 1
ATOM 1620 O O . THR A 1 198 ? 7.892 14.291 -17.553 1.00 93.38 198 THR A O 1
ATOM 1623 N N . GLU A 1 199 ? 7.752 12.108 -17.059 1.00 91.69 199 GLU A N 1
ATOM 1624 C CA . GLU A 1 199 ? 6.856 11.726 -18.148 1.00 91.69 199 GLU A CA 1
ATOM 1625 C C . GLU A 1 199 ? 5.679 10.931 -17.576 1.00 91.69 199 GLU A C 1
ATOM 1627 O O . GLU A 1 199 ? 5.838 10.170 -16.624 1.00 91.69 199 GLU A O 1
ATOM 1632 N N . ILE A 1 200 ? 4.495 11.093 -18.164 1.00 94.25 200 ILE A N 1
ATOM 1633 C CA . ILE A 1 200 ? 3.326 10.262 -17.869 1.00 94.25 200 ILE A CA 1
ATOM 1634 C C . ILE A 1 200 ? 3.193 9.264 -19.019 1.00 94.25 200 ILE A C 1
ATOM 1636 O O . ILE A 1 200 ? 3.110 9.668 -20.178 1.00 94.25 200 ILE A O 1
ATOM 1640 N N . ILE A 1 201 ? 3.196 7.969 -18.709 1.00 94.44 201 ILE A N 1
ATOM 1641 C CA . ILE A 1 201 ? 3.122 6.884 -19.694 1.00 94.44 201 ILE A CA 1
ATOM 1642 C C . ILE A 1 201 ? 1.866 6.057 -19.422 1.00 94.44 201 ILE A C 1
ATOM 1644 O O . ILE A 1 201 ? 1.550 5.764 -18.270 1.00 94.44 201 ILE A O 1
ATOM 1648 N N . ARG A 1 202 ? 1.137 5.661 -20.473 1.00 96.31 202 ARG A N 1
ATOM 1649 C CA . ARG A 1 202 ? 0.011 4.723 -20.336 1.00 96.31 202 ARG A CA 1
ATOM 1650 C C . ARG A 1 202 ? 0.523 3.377 -19.849 1.00 96.31 202 ARG A C 1
ATOM 1652 O O . ARG A 1 202 ? 1.506 2.864 -20.378 1.00 96.31 202 ARG A O 1
ATOM 1659 N N . ASN A 1 203 ? -0.168 2.771 -18.894 1.00 94.62 203 ASN A N 1
ATOM 1660 C CA . ASN A 1 203 ? 0.278 1.519 -18.293 1.00 94.62 203 ASN A CA 1
ATOM 1661 C C . ASN A 1 203 ? 0.397 0.399 -19.326 1.00 94.62 203 ASN A C 1
ATOM 1663 O O . ASN A 1 203 ? 1.382 -0.325 -19.304 1.00 94.62 203 ASN A O 1
ATOM 1667 N N . LYS A 1 204 ? -0.507 0.336 -20.309 1.00 91.62 204 LYS A N 1
ATOM 1668 C CA . LYS A 1 204 ? -0.387 -0.581 -21.450 1.00 91.62 204 LYS A CA 1
ATOM 1669 C C . LYS A 1 204 ? 0.948 -0.463 -22.203 1.00 91.62 204 LYS A C 1
ATOM 1671 O O . LYS A 1 204 ? 1.507 -1.478 -22.601 1.00 91.62 204 LYS A O 1
ATOM 1676 N N . ASP A 1 205 ? 1.463 0.754 -22.377 1.00 92.62 205 ASP A N 1
ATOM 1677 C CA . ASP A 1 205 ? 2.745 0.996 -23.050 1.00 92.62 205 ASP A CA 1
ATOM 1678 C C . ASP A 1 205 ? 3.923 0.706 -22.108 1.00 92.62 205 ASP A C 1
ATOM 1680 O O . ASP A 1 205 ? 4.916 0.107 -22.517 1.00 92.62 205 ASP A O 1
ATOM 1684 N N . LEU A 1 206 ? 3.796 1.078 -20.829 1.00 92.44 206 LEU A N 1
ATOM 1685 C CA . LEU A 1 206 ? 4.800 0.807 -19.801 1.00 92.44 206 LEU A CA 1
ATOM 1686 C C . LEU A 1 206 ? 5.002 -0.703 -19.584 1.00 92.44 206 LEU A C 1
ATOM 1688 O O . LEU A 1 206 ? 6.133 -1.155 -19.434 1.00 92.44 206 LEU A O 1
ATOM 1692 N N . CYS A 1 207 ? 3.932 -1.496 -19.622 1.00 90.69 207 CYS A N 1
ATOM 1693 C CA . CYS A 1 207 ? 3.984 -2.950 -19.478 1.00 90.69 207 CYS A CA 1
ATOM 1694 C C . CYS A 1 207 ? 4.821 -3.633 -20.569 1.00 90.69 207 CYS A C 1
ATOM 1696 O O . CYS A 1 207 ? 5.425 -4.664 -20.289 1.00 90.69 207 CYS A O 1
ATOM 1698 N N . ASN A 1 208 ? 4.949 -3.040 -21.762 1.00 89.50 208 ASN A N 1
ATOM 1699 C CA . ASN A 1 208 ? 5.769 -3.597 -22.846 1.00 89.50 208 ASN A CA 1
ATOM 1700 C C . ASN A 1 208 ? 7.270 -3.651 -22.506 1.00 89.50 208 ASN A C 1
ATOM 1702 O O . ASN A 1 208 ? 8.015 -4.396 -23.138 1.00 89.50 208 ASN A O 1
ATOM 1706 N N . TYR A 1 209 ? 7.722 -2.877 -21.514 1.00 88.56 209 TYR A N 1
ATOM 1707 C CA . TYR A 1 209 ? 9.097 -2.930 -21.015 1.00 88.56 209 TYR A CA 1
ATOM 1708 C C . TYR A 1 209 ? 9.371 -4.146 -20.120 1.00 88.56 209 TYR A C 1
ATOM 1710 O O . TYR A 1 209 ? 10.529 -4.490 -19.884 1.00 88.56 209 TYR A O 1
ATOM 1718 N N . PHE A 1 210 ? 8.329 -4.801 -19.608 1.00 87.00 210 PHE A N 1
ATOM 1719 C CA . PHE A 1 210 ? 8.453 -5.914 -18.675 1.00 87.00 210 PHE A CA 1
ATOM 1720 C C . PHE A 1 210 ? 8.240 -7.237 -19.407 1.00 87.00 210 PHE A C 1
ATOM 1722 O O . PHE A 1 210 ? 7.309 -7.398 -20.192 1.00 87.00 210 PHE A O 1
ATOM 1729 N N . SER A 1 211 ? 9.113 -8.211 -19.150 1.00 71.06 211 SER A N 1
ATOM 1730 C CA . SER A 1 211 ? 8.942 -9.552 -19.708 1.00 71.06 211 SER A CA 1
ATOM 1731 C C . SER A 1 211 ? 7.720 -10.240 -19.083 1.00 71.06 211 SER A C 1
ATOM 1733 O O . SER A 1 211 ? 7.587 -10.224 -17.854 1.00 71.06 211 SER A O 1
ATOM 1735 N N . PRO A 1 212 ? 6.848 -10.883 -19.880 1.00 63.28 212 PRO A N 1
ATOM 1736 C CA . PRO A 1 212 ? 5.731 -11.645 -19.343 1.00 63.28 212 PRO A CA 1
ATOM 1737 C C . PRO A 1 212 ? 6.208 -12.824 -18.485 1.00 63.28 212 PRO A C 1
ATOM 1739 O O . PRO A 1 212 ? 7.120 -13.557 -18.862 1.00 63.28 212 PRO A O 1
ATOM 1742 N N . GLY A 1 213 ? 5.511 -13.081 -17.377 1.00 53.97 213 GLY A N 1
ATOM 1743 C CA . GLY A 1 213 ? 5.287 -14.465 -16.952 1.00 53.97 213 GLY A CA 1
ATOM 1744 C C . GLY A 1 213 ? 6.274 -15.132 -15.991 1.00 53.97 213 GLY A C 1
ATOM 1745 O O . GLY A 1 213 ? 6.151 -16.341 -15.804 1.00 53.97 213 GLY A O 1
ATOM 1746 N N . TRP A 1 214 ? 7.181 -14.424 -15.307 1.00 51.72 214 TRP A N 1
ATOM 1747 C CA . TRP A 1 214 ? 7.857 -15.030 -14.148 1.00 51.72 214 TRP A CA 1
ATOM 1748 C C . TRP A 1 214 ? 7.716 -14.206 -12.879 1.00 51.72 214 TRP A C 1
ATOM 1750 O O . TRP A 1 214 ? 8.299 -13.136 -12.749 1.00 51.72 214 TRP A O 1
ATOM 1760 N N . ASN A 1 215 ? 6.962 -14.751 -11.925 1.00 63.16 215 ASN A N 1
ATOM 1761 C CA . ASN A 1 215 ? 6.768 -14.154 -10.620 1.00 63.16 215 ASN A CA 1
ATOM 1762 C C . ASN A 1 215 ? 6.976 -15.204 -9.524 1.00 63.16 215 ASN A C 1
ATOM 1764 O O . ASN A 1 215 ? 6.222 -16.171 -9.399 1.00 63.16 215 ASN A O 1
ATOM 1768 N N . LYS A 1 216 ? 8.030 -15.025 -8.725 1.00 63.59 216 LYS A N 1
ATOM 1769 C CA . LYS A 1 216 ? 8.377 -15.951 -7.644 1.00 63.59 216 LYS A CA 1
ATOM 1770 C C . LYS A 1 216 ? 7.372 -15.908 -6.485 1.00 63.59 216 LYS A C 1
ATOM 1772 O O . LYS A 1 216 ? 7.153 -16.935 -5.844 1.00 63.59 216 LYS A O 1
ATOM 1777 N N . PHE A 1 217 ? 6.712 -14.769 -6.272 1.00 68.38 217 PHE A N 1
ATOM 1778 C CA . PHE A 1 217 ? 5.725 -14.572 -5.211 1.00 68.38 217 PHE A CA 1
ATOM 1779 C C . PHE A 1 217 ? 4.461 -15.429 -5.416 1.00 68.38 217 PHE A C 1
ATOM 1781 O O . PHE A 1 217 ? 3.899 -15.938 -4.446 1.00 68.38 217 PHE A O 1
ATOM 1788 N N . ASP A 1 218 ? 4.071 -15.708 -6.669 1.00 71.00 218 ASP A N 1
ATOM 1789 C CA . ASP A 1 218 ? 2.963 -16.631 -6.981 1.00 71.00 218 ASP A CA 1
ATOM 1790 C C . ASP A 1 218 ? 3.179 -18.025 -6.365 1.00 71.00 218 ASP A C 1
ATOM 1792 O O . ASP A 1 218 ? 2.276 -18.581 -5.734 1.00 71.00 218 ASP A O 1
ATOM 1796 N N . LYS A 1 219 ? 4.397 -18.577 -6.505 1.00 67.94 219 LYS A N 1
ATOM 1797 C CA . LYS A 1 219 ? 4.759 -19.904 -5.971 1.00 67.94 219 LYS A CA 1
ATOM 1798 C C . LYS A 1 219 ? 4.746 -19.934 -4.444 1.00 67.94 219 LYS A C 1
ATOM 1800 O O . LYS A 1 219 ? 4.485 -20.968 -3.832 1.00 67.94 219 LYS A O 1
ATOM 1805 N N . GLU A 1 220 ? 5.066 -18.810 -3.816 1.00 75.31 220 GLU A N 1
ATOM 1806 C CA . GLU A 1 220 ? 5.108 -18.692 -2.360 1.00 75.31 220 GLU A CA 1
ATOM 1807 C C . GLU A 1 220 ? 3.700 -18.624 -1.761 1.00 75.31 220 GLU A C 1
ATOM 1809 O O . GLU A 1 220 ? 3.456 -19.223 -0.712 1.00 75.31 220 GLU A O 1
ATOM 1814 N N . ILE A 1 221 ? 2.758 -17.968 -2.448 1.00 68.12 221 ILE A N 1
ATOM 1815 C CA . ILE A 1 221 ? 1.351 -17.937 -2.033 1.00 68.12 221 ILE A CA 1
ATOM 1816 C C . ILE A 1 221 ? 0.670 -19.286 -2.276 1.00 68.12 221 ILE A C 1
ATOM 1818 O O . ILE A 1 221 ? -0.099 -19.723 -1.418 1.00 68.12 221 ILE A O 1
ATOM 1822 N N . SER A 1 222 ? 0.940 -19.959 -3.401 1.00 63.06 222 SER A N 1
ATOM 1823 C CA . SER A 1 222 ? 0.314 -21.254 -3.712 1.00 63.06 222 SER A CA 1
ATOM 1824 C C . SER A 1 222 ? 0.713 -22.355 -2.724 1.00 63.06 222 SER A C 1
ATOM 1826 O O . SER A 1 222 ? -0.102 -23.214 -2.400 1.00 63.06 222 SER A O 1
ATOM 1828 N N . ASN A 1 223 ? 1.950 -22.310 -2.218 1.00 54.50 223 ASN A N 1
ATOM 1829 C CA . ASN A 1 223 ? 2.502 -23.304 -1.294 1.00 54.50 223 ASN A CA 1
ATOM 1830 C C . ASN A 1 223 ? 2.280 -22.964 0.188 1.00 54.50 223 ASN A C 1
ATOM 1832 O O . ASN A 1 223 ? 2.706 -23.723 1.058 1.00 54.50 223 ASN A O 1
ATOM 1836 N N . SER A 1 224 ? 1.644 -21.832 0.501 1.00 49.00 224 SER A N 1
ATOM 1837 C CA . SER A 1 224 ? 1.325 -21.474 1.881 1.00 49.00 224 SER A CA 1
ATOM 1838 C C . SER A 1 224 ? 0.042 -22.197 2.311 1.00 49.00 224 SER A C 1
ATOM 1840 O O . SER A 1 224 ? -1.033 -21.877 1.792 1.00 49.00 224 SER A O 1
ATOM 1842 N N . PRO A 1 225 ? 0.095 -23.177 3.239 1.00 40.59 225 PRO A N 1
ATOM 1843 C CA . PRO A 1 225 ? -1.115 -23.811 3.737 1.00 40.59 225 PRO A CA 1
ATOM 1844 C C . PRO A 1 225 ? -1.957 -22.737 4.425 1.00 40.59 225 PRO A C 1
ATOM 1846 O O . PRO A 1 225 ? -1.545 -22.161 5.433 1.00 40.59 225 PRO A O 1
ATOM 1849 N N . MET A 1 226 ? -3.141 -22.453 3.878 1.00 41.38 226 MET A N 1
ATOM 1850 C CA . MET A 1 226 ? -4.120 -21.545 4.475 1.00 41.38 226 MET A CA 1
ATOM 1851 C C . MET A 1 226 ? -4.595 -22.098 5.827 1.00 41.38 226 MET A C 1
ATOM 1853 O O . MET A 1 226 ? -5.679 -22.657 5.932 1.00 41.38 226 MET A O 1
ATOM 1857 N N . LYS A 1 227 ? -3.818 -21.891 6.894 1.00 38.91 227 LYS A N 1
ATOM 1858 C CA . LYS A 1 227 ? -4.263 -22.078 8.286 1.00 38.91 227 LYS A CA 1
ATOM 1859 C C . LYS A 1 227 ? -5.148 -20.920 8.784 1.00 38.91 227 LYS A C 1
ATOM 1861 O O . LYS A 1 227 ? -5.527 -20.893 9.951 1.00 38.91 227 LYS A O 1
ATOM 1866 N N . SER A 1 228 ? -5.472 -19.945 7.931 1.00 43.84 228 SER A N 1
ATOM 1867 C CA . SER A 1 228 ? -6.139 -18.695 8.323 1.00 43.84 228 SER A CA 1
ATOM 1868 C C . SER A 1 228 ? -7.641 -18.632 8.023 1.00 43.84 228 SER A C 1
ATOM 1870 O O . SER A 1 228 ? -8.344 -17.904 8.725 1.00 43.84 228 SER A O 1
ATOM 1872 N N . LYS A 1 229 ? -8.175 -19.427 7.079 1.00 39.47 229 LYS A N 1
ATOM 1873 C CA . LYS A 1 229 ? -9.634 -19.460 6.824 1.00 39.47 229 LYS A CA 1
ATOM 1874 C C . LYS A 1 229 ? -10.425 -19.962 8.040 1.00 39.47 229 LYS A C 1
ATOM 1876 O O . LYS A 1 229 ? -11.497 -19.436 8.327 1.00 39.47 229 LYS A O 1
ATOM 1881 N N . ASP A 1 230 ? -9.848 -20.869 8.828 1.00 38.12 230 ASP A N 1
ATOM 1882 C CA . ASP A 1 230 ? -10.484 -21.379 10.050 1.00 38.12 230 ASP A CA 1
ATOM 1883 C C . ASP A 1 230 ? -10.425 -20.407 11.235 1.00 38.12 230 ASP A C 1
ATOM 1885 O O . ASP A 1 230 ? -11.280 -20.472 12.120 1.00 38.12 230 ASP A O 1
ATOM 1889 N N . LYS A 1 231 ? -9.455 -19.480 11.274 1.00 42.34 231 LYS A N 1
ATOM 1890 C CA . LYS A 1 231 ? -9.369 -18.488 12.360 1.00 42.34 231 LYS A CA 1
ATOM 1891 C C . LYS A 1 231 ? -10.373 -17.354 12.178 1.00 42.34 231 LYS A C 1
ATOM 1893 O O . LYS A 1 231 ? -10.958 -16.938 13.167 1.00 42.34 231 LYS A O 1
ATOM 1898 N N . ILE A 1 232 ? -10.620 -16.895 10.950 1.00 37.56 232 ILE A N 1
ATOM 1899 C CA . ILE A 1 232 ? -11.586 -15.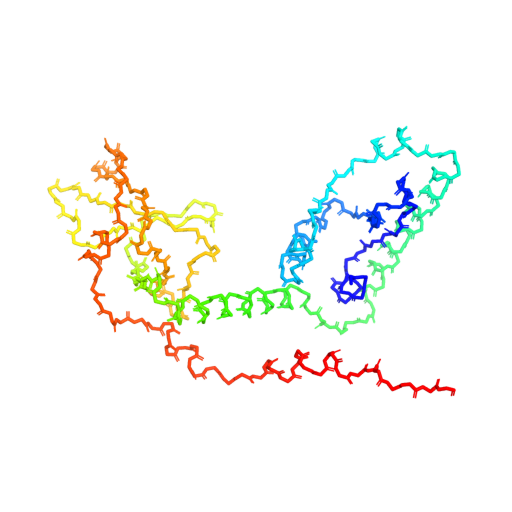812 10.691 1.00 37.56 232 ILE A CA 1
ATOM 1900 C C . ILE A 1 232 ? -13.030 -16.341 10.794 1.00 37.56 232 ILE A C 1
ATOM 1902 O O . ILE A 1 232 ? -13.857 -15.734 11.475 1.00 37.56 232 ILE A O 1
ATOM 1906 N N . ASN A 1 233 ? -13.322 -17.534 10.255 1.00 38.75 233 ASN A N 1
ATOM 1907 C CA . ASN A 1 233 ? -14.675 -18.109 10.314 1.00 38.75 233 ASN A CA 1
ATOM 1908 C C . ASN A 1 233 ? -15.090 -18.612 11.712 1.00 38.75 233 ASN A C 1
ATOM 1910 O O . ASN A 1 233 ? -16.277 -18.576 12.041 1.00 38.75 233 ASN A O 1
ATOM 1914 N N . LYS A 1 234 ? -14.152 -19.004 12.592 1.00 40.94 234 LYS A N 1
ATOM 1915 C CA . LYS A 1 234 ? -14.484 -19.316 14.002 1.00 40.94 234 LYS A CA 1
ATOM 1916 C C . LYS A 1 234 ? -14.870 -18.088 14.835 1.00 40.94 234 LYS A C 1
ATOM 1918 O O . LYS A 1 234 ? -15.529 -18.247 15.864 1.00 40.94 234 LYS A O 1
ATOM 1923 N N . ILE A 1 235 ? -14.499 -16.880 14.406 1.00 44.75 235 ILE A N 1
ATOM 1924 C CA . ILE A 1 235 ? -14.781 -15.636 15.142 1.00 44.75 235 ILE A CA 1
ATOM 1925 C C . ILE A 1 235 ? -16.209 -15.130 14.861 1.00 44.75 235 ILE A C 1
ATOM 1927 O O . ILE A 1 235 ? -16.821 -14.543 15.749 1.00 44.75 235 ILE A O 1
ATOM 1931 N N . GLY A 1 236 ? -16.777 -15.413 13.682 1.00 32.50 236 GLY A N 1
ATOM 1932 C CA . GLY A 1 236 ? -18.151 -15.023 13.326 1.00 32.50 236 GLY A CA 1
ATOM 1933 C C . GLY A 1 236 ? -19.247 -16.003 13.769 1.00 32.50 236 GLY A C 1
ATOM 1934 O O . GLY A 1 236 ? -20.383 -15.596 13.986 1.00 32.50 236 GLY A O 1
ATOM 1935 N N . ALA A 1 237 ? -18.927 -17.291 13.942 1.00 33.47 237 ALA A N 1
ATOM 1936 C CA . ALA A 1 237 ? -19.938 -18.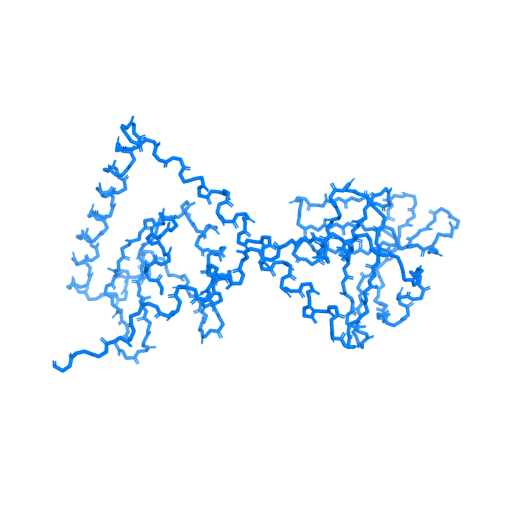332 14.173 1.00 33.47 237 ALA A CA 1
ATOM 1937 C C . ALA A 1 237 ? -20.247 -18.642 15.656 1.00 33.47 237 ALA A C 1
ATOM 1939 O O . ALA A 1 237 ? -21.153 -19.425 15.943 1.00 33.47 237 ALA A O 1
ATOM 1940 N N . SER A 1 238 ? -19.543 -18.042 16.625 1.00 39.94 238 SER A N 1
ATOM 1941 C CA . SER A 1 238 ? -19.764 -18.310 18.057 1.00 39.94 238 SER A CA 1
ATOM 1942 C C . SER A 1 238 ? -20.463 -17.153 18.782 1.00 39.94 238 SER A C 1
ATOM 1944 O O . SER A 1 238 ? -19.845 -16.388 19.514 1.00 39.94 238 SER A O 1
ATOM 1946 N N . LYS A 1 239 ? -21.788 -17.074 18.579 1.00 41.72 239 LYS A N 1
ATOM 1947 C CA . LYS A 1 239 ? -22.854 -16.575 19.489 1.00 41.72 239 LYS A CA 1
ATOM 1948 C C . LYS A 1 239 ? -23.944 -15.802 18.734 1.00 41.72 239 LYS A C 1
ATOM 1950 O O . LYS A 1 239 ? -24.213 -14.643 19.012 1.00 41.72 239 LYS A O 1
ATOM 1955 N N . ILE A 1 240 ? -24.650 -16.507 17.855 1.00 36.66 240 ILE A N 1
ATOM 1956 C CA . ILE A 1 240 ? -26.091 -16.298 17.673 1.00 36.66 240 ILE A CA 1
ATOM 1957 C C . ILE A 1 240 ? -26.740 -17.651 17.967 1.00 36.66 240 ILE A C 1
ATOM 1959 O O . ILE A 1 240 ? -27.122 -18.407 17.082 1.00 36.66 240 ILE A O 1
ATOM 1963 N N . LYS A 1 241 ? -26.769 -18.022 19.248 1.00 32.53 241 LYS A N 1
ATOM 1964 C CA . LYS A 1 241 ? -27.767 -18.969 19.740 1.00 32.53 241 LYS A CA 1
ATOM 1965 C C . LYS A 1 241 ? -28.695 -18.172 20.630 1.00 32.53 241 LYS A C 1
ATOM 1967 O O . LYS A 1 241 ? -28.376 -17.903 21.785 1.00 32.53 241 LYS A O 1
ATOM 1972 N N . ASN A 1 242 ? -29.808 -17.779 20.022 1.00 36.22 242 ASN A N 1
ATOM 1973 C CA . ASN A 1 242 ? -31.027 -17.376 20.696 1.00 36.22 242 ASN A CA 1
ATOM 1974 C C . ASN A 1 242 ? -31.284 -18.310 21.881 1.00 36.22 242 ASN A C 1
ATOM 1976 O O . ASN A 1 242 ? -31.381 -19.527 21.706 1.00 36.22 242 ASN A O 1
ATOM 1980 N N . ARG A 1 243 ? -31.453 -17.736 23.066 1.00 34.66 243 ARG A N 1
ATOM 1981 C CA . ARG A 1 243 ? -32.373 -18.294 24.046 1.00 34.66 243 ARG A CA 1
ATOM 1982 C C . ARG A 1 243 ? -33.376 -17.204 24.385 1.00 34.66 243 ARG A C 1
ATOM 1984 O O . ARG A 1 243 ? -32.997 -16.152 24.888 1.00 34.66 243 ARG A O 1
ATOM 1991 N N . LYS A 1 244 ? -34.603 -17.482 23.939 1.00 35.38 244 LYS A N 1
ATOM 1992 C CA . LYS A 1 244 ? -35.846 -16.998 24.530 1.00 35.38 244 LYS A CA 1
ATOM 1993 C C . LYS A 1 244 ? -35.855 -17.286 26.027 1.00 35.38 244 LYS A C 1
ATOM 1995 O O . LYS A 1 244 ? -35.211 -18.293 26.411 1.00 35.38 244 LYS A O 1
#

Sequence (244 aa):
FFKIFKKHRVPFAVLPDLNHGDNHIQIAVNPQDIDKINDICEIYKFNSLQKISEISEEEYYENASIEEKEEFDKTSSLMAEKVEKENTKKKEKSENIDIEKDINDLKSVSKIEKYKVLSNNSEYEKISLDMEKLYQSEDKNIFYFKVPGSYGEGSFLMMAVKNEDIYISKDNKTATTFLHKDSTSTVQRISKGNVKKTEIIRNKDLCNYFSPGWNKFDKEISNSPMKSKDKINKIGASKIKNRK